Protein AF-A0A524HDF1-F1 (afdb_monomer_lite)

Structure (mmCIF, N/CA/C/O backbone):
data_AF-A0A524HDF1-F1
#
_entry.id   AF-A0A524HDF1-F1
#
loop_
_atom_site.group_PDB
_atom_site.id
_atom_site.type_symbol
_atom_site.label_atom_id
_atom_site.label_alt_id
_atom_site.label_comp_id
_atom_site.label_asym_id
_atom_site.label_entity_id
_atom_site.label_seq_id
_atom_site.pdbx_PDB_ins_code
_atom_site.Cartn_x
_atom_site.Cartn_y
_atom_site.Cartn_z
_atom_site.occupancy
_atom_site.B_iso_or_equiv
_atom_site.auth_seq_id
_atom_site.auth_comp_id
_atom_site.auth_asym_id
_atom_site.auth_atom_id
_atom_site.pdbx_PDB_model_num
ATOM 1 N N . MET A 1 1 ? 12.203 -10.904 -26.574 1.00 53.56 1 MET A N 1
ATOM 2 C CA . MET A 1 1 ? 12.671 -10.097 -25.426 1.00 53.56 1 MET A CA 1
ATOM 3 C C . MET A 1 1 ? 13.999 -9.472 -25.820 1.00 53.56 1 MET A C 1
ATOM 5 O O . MET A 1 1 ? 14.957 -10.211 -26.022 1.00 53.56 1 MET A O 1
ATOM 9 N N . PHE A 1 2 ? 14.047 -8.160 -26.056 1.00 66.25 2 PHE A N 1
ATOM 10 C CA . PHE A 1 2 ? 15.257 -7.508 -26.560 1.00 66.25 2 PHE A CA 1
ATOM 11 C C . PHE A 1 2 ? 16.239 -7.259 -25.410 1.00 66.25 2 PHE A C 1
ATOM 13 O O . PHE A 1 2 ? 15.866 -6.785 -24.340 1.00 66.25 2 PHE A O 1
ATOM 20 N N . LYS A 1 3 ? 17.519 -7.581 -25.623 1.00 69.31 3 LYS A N 1
ATOM 21 C CA . LYS A 1 3 ? 18.602 -7.415 -24.634 1.00 69.31 3 LYS A CA 1
ATOM 22 C C . LYS A 1 3 ? 18.716 -5.968 -24.111 1.00 69.31 3 LYS A C 1
ATOM 24 O O . LYS A 1 3 ? 19.177 -5.771 -22.991 1.00 69.31 3 LYS A O 1
ATOM 29 N N . GLY A 1 4 ? 18.271 -4.983 -24.899 1.00 74.88 4 GLY A N 1
ATOM 30 C CA . GLY A 1 4 ? 18.248 -3.562 -24.539 1.00 74.88 4 GLY A CA 1
ATOM 31 C C . GLY A 1 4 ? 17.267 -3.216 -23.414 1.00 74.88 4 GLY A C 1
ATOM 32 O O . GLY A 1 4 ? 17.659 -2.528 -22.473 1.00 74.88 4 GLY A O 1
ATOM 33 N N . ASP A 1 5 ? 16.045 -3.757 -23.447 1.00 80.38 5 ASP A N 1
ATOM 34 C CA . ASP A 1 5 ? 15.006 -3.468 -22.441 1.00 80.38 5 ASP A CA 1
ATOM 35 C C . ASP A 1 5 ? 15.429 -3.956 -21.050 1.00 80.38 5 ASP A C 1
ATOM 37 O O . ASP A 1 5 ? 15.199 -3.298 -20.037 1.00 80.38 5 ASP A O 1
ATOM 41 N N . TYR A 1 6 ? 16.132 -5.091 -21.004 1.00 82.62 6 TYR A N 1
ATOM 42 C CA . TYR A 1 6 ? 16.659 -5.656 -19.765 1.00 82.62 6 TYR A CA 1
ATOM 43 C C . TYR A 1 6 ? 17.787 -4.810 -19.155 1.00 82.62 6 TYR A C 1
ATOM 45 O O . TYR A 1 6 ? 17.808 -4.602 -17.945 1.00 82.62 6 TYR A O 1
ATOM 53 N N . ILE A 1 7 ? 18.717 -4.297 -19.970 1.00 84.00 7 ILE A N 1
ATOM 54 C CA . ILE A 1 7 ? 19.804 -3.433 -19.477 1.00 84.00 7 ILE A CA 1
ATOM 55 C C . ILE A 1 7 ? 19.231 -2.123 -18.927 1.00 84.00 7 ILE A C 1
ATOM 57 O O . ILE A 1 7 ? 19.599 -1.708 -17.830 1.00 84.00 7 ILE A O 1
ATOM 61 N N . LYS A 1 8 ? 18.272 -1.519 -19.637 1.00 86.56 8 LYS A N 1
ATOM 62 C CA . LYS A 1 8 ? 17.566 -0.325 -19.162 1.00 86.56 8 LYS A CA 1
ATOM 63 C C . LYS A 1 8 ? 16.843 -0.586 -17.836 1.00 86.56 8 LYS A C 1
ATOM 65 O O . LYS A 1 8 ? 16.954 0.212 -16.911 1.00 86.56 8 LYS A O 1
ATOM 70 N N . ALA A 1 9 ? 16.171 -1.731 -17.715 1.00 85.06 9 ALA A N 1
ATOM 71 C CA . ALA A 1 9 ? 15.498 -2.128 -16.484 1.00 85.06 9 ALA A CA 1
ATOM 72 C C . ALA A 1 9 ? 16.459 -2.290 -15.287 1.00 85.06 9 ALA A C 1
ATOM 74 O O . ALA A 1 9 ? 16.081 -1.970 -14.162 1.00 85.06 9 ALA A O 1
ATOM 75 N N . LEU A 1 10 ? 17.706 -2.728 -15.499 1.00 87.94 10 LEU A N 1
ATOM 76 C CA . LEU A 1 10 ? 18.721 -2.754 -14.432 1.00 87.94 10 LEU A CA 1
ATOM 77 C C . LEU A 1 10 ? 19.113 -1.339 -13.979 1.00 87.94 10 LEU A C 1
ATOM 79 O O . LEU A 1 10 ? 19.242 -1.076 -12.784 1.00 87.94 10 LEU A O 1
ATOM 83 N N . ASP A 1 11 ? 19.263 -0.398 -14.909 1.00 87.12 11 ASP A N 1
ATOM 84 C CA . ASP A 1 11 ? 19.569 0.989 -14.549 1.00 87.12 11 ASP A CA 1
ATOM 85 C C . ASP A 1 11 ? 18.401 1.677 -13.831 1.00 87.12 11 ASP A C 1
ATOM 87 O O . ASP A 1 11 ? 18.619 2.444 -12.886 1.00 87.12 11 ASP A O 1
ATOM 91 N N . ASP A 1 12 ? 17.163 1.370 -14.219 1.00 85.88 12 ASP A N 1
ATOM 92 C CA . ASP A 1 12 ? 15.967 1.865 -13.536 1.00 85.88 12 ASP A CA 1
ATOM 93 C C . ASP A 1 12 ? 15.833 1.276 -12.123 1.00 85.88 12 ASP A C 1
ATOM 95 O O . ASP A 1 12 ? 15.541 2.021 -11.184 1.00 85.88 12 ASP A O 1
ATOM 99 N N . TYR A 1 13 ? 16.185 -0.001 -11.923 1.00 85.19 13 TYR A N 1
ATOM 100 C CA . TYR A 1 13 ? 16.310 -0.588 -10.584 1.00 85.19 13 TYR A CA 1
ATOM 101 C C . TYR A 1 13 ? 17.318 0.180 -9.717 1.00 85.19 13 TYR A C 1
ATOM 103 O O . TYR A 1 13 ? 17.016 0.573 -8.589 1.00 85.19 13 TYR A O 1
ATOM 111 N N . ARG A 1 14 ? 18.518 0.455 -10.246 1.00 87.31 14 ARG A N 1
ATOM 112 C CA . ARG A 1 14 ? 19.569 1.190 -9.518 1.00 87.31 14 ARG A CA 1
ATOM 113 C C . ARG A 1 14 ? 19.150 2.615 -9.170 1.00 87.31 14 ARG A C 1
ATOM 115 O O . ARG A 1 14 ? 19.554 3.137 -8.130 1.00 87.31 14 ARG A O 1
ATOM 122 N N . LYS A 1 15 ? 18.365 3.280 -10.023 1.00 87.12 15 LYS A N 1
ATOM 123 C CA . LYS A 1 15 ? 17.760 4.586 -9.702 1.00 87.12 15 LYS A CA 1
ATOM 124 C C . LYS A 1 15 ? 16.752 4.449 -8.562 1.00 87.12 15 LYS A C 1
ATOM 126 O O . LYS A 1 15 ? 16.906 5.145 -7.563 1.00 87.12 15 LYS A O 1
ATOM 131 N N . ALA A 1 16 ? 15.805 3.516 -8.667 1.00 83.94 16 ALA A N 1
ATOM 132 C CA . ALA A 1 16 ? 14.793 3.280 -7.639 1.00 83.94 16 ALA A CA 1
ATOM 133 C C . ALA A 1 16 ? 15.423 2.942 -6.274 1.00 83.94 16 ALA A C 1
ATOM 135 O O . ALA A 1 16 ? 15.016 3.487 -5.247 1.00 83.94 16 ALA A O 1
ATOM 136 N N . ARG A 1 17 ? 16.484 2.122 -6.256 1.00 84.38 17 ARG A N 1
ATOM 137 C CA . ARG A 1 17 ? 17.215 1.779 -5.027 1.00 84.38 17 ARG A CA 1
ATOM 138 C C . ARG A 1 17 ? 17.949 2.973 -4.420 1.00 84.38 17 ARG A C 1
ATOM 140 O O . ARG A 1 17 ? 17.930 3.133 -3.202 1.00 84.38 17 ARG A O 1
ATOM 147 N N . ARG A 1 18 ? 18.573 3.827 -5.241 1.00 85.31 18 ARG A N 1
ATOM 148 C CA . ARG A 1 18 ? 19.190 5.075 -4.756 1.00 85.31 18 ARG A CA 1
ATOM 149 C C . ARG A 1 18 ? 18.147 5.995 -4.127 1.00 85.31 18 ARG A C 1
ATOM 151 O O . ARG A 1 18 ? 18.387 6.519 -3.045 1.00 85.31 18 ARG A O 1
ATOM 158 N N . SER A 1 19 ? 16.977 6.132 -4.749 1.00 84.25 19 SER A N 1
ATOM 159 C CA . SER A 1 19 ? 15.861 6.893 -4.178 1.00 84.25 19 SER A CA 1
ATOM 160 C C . SER A 1 19 ? 15.368 6.301 -2.853 1.00 84.25 19 SER A C 1
ATOM 162 O O . SER A 1 19 ? 15.101 7.062 -1.926 1.00 84.25 19 SER A O 1
ATOM 164 N N . ALA A 1 20 ? 15.302 4.969 -2.731 1.00 82.12 20 ALA A N 1
ATOM 165 C CA . ALA A 1 20 ? 14.970 4.302 -1.471 1.00 82.12 20 ALA A CA 1
ATOM 166 C C . ALA A 1 20 ? 15.990 4.632 -0.372 1.00 82.12 20 ALA A C 1
ATOM 168 O O . ALA A 1 20 ? 15.599 5.027 0.719 1.00 82.12 20 ALA 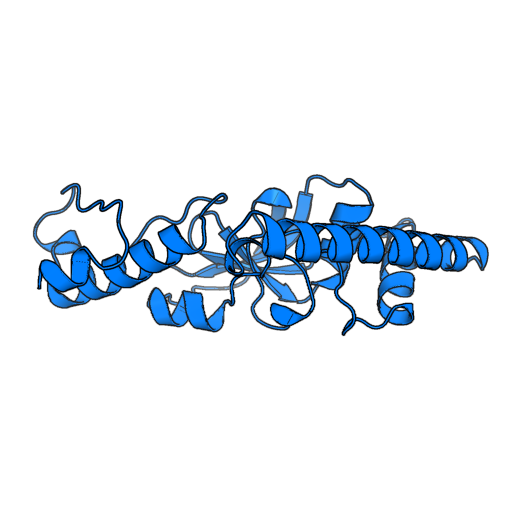A O 1
ATOM 169 N N . ALA A 1 21 ? 17.289 4.550 -0.678 1.00 82.69 21 ALA A N 1
ATOM 170 C CA . ALA A 1 21 ? 18.350 4.847 0.284 1.00 82.69 21 ALA A CA 1
ATOM 171 C C . ALA A 1 21 ? 18.327 6.313 0.754 1.00 82.69 21 ALA A C 1
ATOM 173 O O . ALA A 1 21 ? 18.548 6.589 1.930 1.00 82.69 21 ALA A O 1
ATOM 174 N N . VAL A 1 22 ? 18.017 7.255 -0.146 1.00 81.94 22 VAL A N 1
ATOM 175 C CA . VAL A 1 22 ? 17.826 8.669 0.215 1.00 81.94 22 VAL A CA 1
ATOM 176 C C . VAL A 1 22 ? 16.616 8.841 1.135 1.00 81.94 22 VAL A C 1
ATOM 178 O O . VAL A 1 22 ? 16.718 9.566 2.117 1.00 81.94 22 VAL A O 1
ATOM 181 N N . GLN A 1 23 ? 15.494 8.164 0.865 1.00 77.06 23 GLN A N 1
ATOM 182 C CA . GLN A 1 23 ? 14.320 8.213 1.749 1.00 77.06 23 GLN A CA 1
ATOM 183 C C . GLN A 1 23 ? 14.620 7.639 3.135 1.00 77.06 23 GLN A C 1
ATOM 185 O O . GLN A 1 23 ? 14.287 8.270 4.132 1.00 77.06 23 GLN A O 1
ATOM 190 N N . GLU A 1 24 ? 15.296 6.490 3.197 1.00 75.94 24 GLU A N 1
ATOM 191 C CA . GLU A 1 24 ? 15.726 5.868 4.454 1.00 75.94 24 GLU A CA 1
ATOM 192 C C . GLU A 1 24 ? 16.658 6.797 5.253 1.00 75.94 24 GLU A C 1
ATOM 194 O O . GLU A 1 24 ? 16.508 6.930 6.467 1.00 75.94 24 GLU A O 1
ATOM 199 N N . LEU A 1 25 ? 17.599 7.476 4.586 1.00 76.19 25 LEU A N 1
ATOM 200 C CA . LEU A 1 25 ? 18.513 8.427 5.224 1.00 76.19 25 LEU A CA 1
ATOM 201 C C . LEU A 1 25 ? 17.791 9.683 5.727 1.00 76.19 25 LEU A C 1
ATOM 203 O O . LEU A 1 25 ? 18.006 10.093 6.865 1.00 76.19 25 LEU A O 1
ATOM 207 N N . LEU A 1 26 ? 16.945 10.293 4.892 1.00 72.44 26 LEU A N 1
ATOM 208 C CA . LEU A 1 26 ? 16.203 11.502 5.253 1.00 72.44 26 LEU A CA 1
ATOM 209 C C . LEU A 1 26 ? 15.292 11.255 6.447 1.00 72.44 26 LEU A C 1
ATOM 211 O O . LEU A 1 26 ? 15.260 12.070 7.360 1.00 72.44 26 LEU A O 1
ATOM 215 N N . ALA A 1 27 ? 14.593 10.127 6.470 1.00 69.69 27 ALA A N 1
ATOM 216 C CA . ALA A 1 27 ? 13.715 9.815 7.579 1.00 69.69 27 ALA A CA 1
ATOM 217 C C . ALA A 1 27 ? 14.492 9.507 8.869 1.00 69.69 27 ALA A C 1
ATOM 219 O O . ALA A 1 27 ? 14.076 9.954 9.925 1.00 69.69 27 ALA A O 1
ATOM 220 N N . ARG A 1 28 ? 15.681 8.886 8.812 1.00 69.81 28 ARG A N 1
ATOM 221 C CA . ARG A 1 28 ? 16.558 8.766 10.000 1.00 69.81 28 ARG A CA 1
ATOM 222 C C . ARG A 1 28 ? 17.037 10.109 10.557 1.00 69.81 28 ARG A C 1
ATOM 224 O O . ARG A 1 28 ? 17.339 10.192 11.741 1.00 69.81 28 ARG A O 1
ATOM 231 N N . LEU A 1 29 ? 17.179 11.122 9.703 1.00 70.50 29 LEU A N 1
ATOM 232 C CA . LEU A 1 29 ? 17.666 12.448 10.090 1.00 70.50 29 LEU A CA 1
ATOM 233 C C . LEU A 1 29 ? 16.539 13.400 10.509 1.00 70.50 29 LEU A C 1
ATOM 235 O O . LEU A 1 29 ? 16.771 14.272 11.343 1.00 70.50 29 LEU A O 1
ATOM 239 N N . PHE A 1 30 ? 15.351 13.261 9.916 1.00 69.94 30 PHE A N 1
ATOM 240 C CA . PHE A 1 30 ? 14.298 14.277 9.970 1.00 69.94 30 PHE A CA 1
ATOM 241 C C . PHE A 1 30 ? 12.874 13.736 10.214 1.00 69.94 30 PHE A C 1
ATOM 243 O O . PHE A 1 30 ? 11.955 14.549 10.254 1.00 69.94 30 PHE A O 1
ATOM 250 N N . GLY A 1 31 ? 12.644 12.422 10.344 1.00 59.31 31 GLY A N 1
ATOM 251 C CA . GLY A 1 31 ? 11.290 11.843 10.425 1.00 59.31 31 GLY A CA 1
ATOM 252 C C . GLY A 1 31 ? 11.152 10.638 11.365 1.00 59.31 31 GLY A C 1
ATOM 253 O O . GLY A 1 31 ? 12.121 10.203 11.985 1.00 59.31 31 GLY A O 1
ATOM 254 N N . ASN A 1 32 ? 9.934 10.093 11.468 1.00 57.72 32 ASN A N 1
ATOM 255 C CA . ASN A 1 32 ? 9.666 8.880 12.240 1.00 57.72 32 ASN A CA 1
ATOM 256 C C . ASN A 1 32 ? 9.953 7.627 11.384 1.00 57.72 32 ASN A C 1
ATOM 258 O O . ASN A 1 32 ? 9.612 7.602 10.199 1.00 57.72 32 ASN A O 1
ATOM 262 N N . PRO A 1 33 ? 10.560 6.559 11.941 1.00 54.50 33 PRO A N 1
ATOM 263 C CA . PRO A 1 33 ? 10.856 5.326 11.199 1.00 54.50 33 PRO A CA 1
ATOM 264 C C . PRO A 1 33 ? 9.622 4.675 10.554 1.00 54.50 33 PRO A C 1
ATOM 266 O O . PRO A 1 33 ? 9.726 4.075 9.484 1.00 54.50 33 PRO A O 1
ATOM 269 N N . GLU A 1 34 ? 8.456 4.836 11.181 1.00 53.88 34 GLU A N 1
ATOM 270 C CA . GLU A 1 34 ? 7.181 4.260 10.745 1.00 53.88 34 GLU A CA 1
ATOM 271 C C . GLU A 1 34 ? 6.653 4.881 9.437 1.00 53.88 34 GLU A C 1
ATOM 273 O O . GLU A 1 34 ? 5.917 4.239 8.689 1.00 53.88 34 GLU A O 1
ATOM 278 N N . ASP A 1 35 ? 7.105 6.087 9.074 1.00 58.88 35 ASP A N 1
ATOM 279 C CA . ASP A 1 35 ? 6.739 6.750 7.813 1.00 58.88 35 ASP A CA 1
ATOM 280 C C . ASP A 1 35 ? 7.426 6.126 6.584 1.00 58.88 35 ASP A C 1
ATOM 282 O O . ASP A 1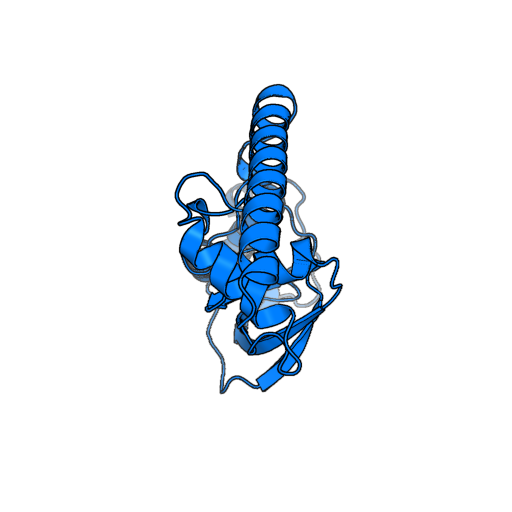 35 ? 7.108 6.444 5.432 1.00 58.88 35 ASP A O 1
ATOM 286 N N . ILE A 1 36 ? 8.398 5.238 6.811 1.00 58.25 36 ILE A N 1
ATOM 287 C CA . ILE A 1 36 ? 9.243 4.641 5.772 1.00 58.25 36 ILE A CA 1
ATOM 288 C C . ILE A 1 36 ? 8.785 3.228 5.423 1.00 58.25 36 ILE A C 1
ATOM 290 O O . ILE A 1 36 ? 9.116 2.735 4.342 1.00 58.25 36 ILE A O 1
ATOM 294 N N . GLU A 1 37 ? 8.054 2.559 6.307 1.00 65.44 37 GLU A N 1
ATOM 295 C CA . GLU A 1 37 ? 7.699 1.153 6.141 1.00 65.44 37 GLU A CA 1
ATOM 296 C C . GLU A 1 37 ? 6.281 0.990 5.598 1.00 65.44 37 GLU A C 1
ATOM 298 O O . GLU A 1 37 ? 5.402 1.831 5.788 1.00 65.44 37 GLU A O 1
ATOM 303 N N . LEU A 1 38 ? 6.082 -0.077 4.825 1.00 71.31 38 LEU A N 1
ATOM 304 C CA . LEU A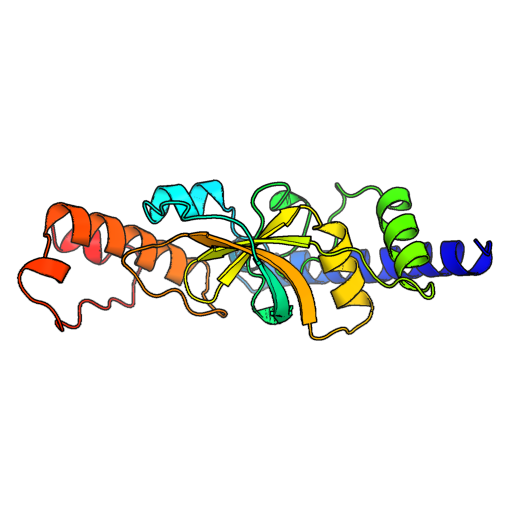 1 38 ? 4.743 -0.471 4.412 1.00 71.31 38 LEU A CA 1
ATOM 305 C C . LEU A 1 38 ? 3.983 -0.994 5.627 1.00 71.31 38 LEU A C 1
ATOM 307 O O . LEU A 1 38 ? 4.544 -1.713 6.450 1.00 71.31 38 LEU A O 1
ATOM 311 N N . LEU A 1 39 ? 2.689 -0.693 5.690 1.00 73.38 39 LEU A N 1
ATOM 312 C CA . LEU A 1 39 ? 1.821 -1.270 6.708 1.00 73.38 39 LEU A CA 1
ATOM 313 C C . LEU A 1 39 ? 1.680 -2.785 6.485 1.00 73.38 39 LEU A C 1
ATOM 315 O O . LEU A 1 39 ? 1.426 -3.222 5.358 1.00 73.38 39 LEU A O 1
ATOM 319 N N . SER A 1 40 ? 1.815 -3.579 7.547 1.00 74.38 40 SER A N 1
ATOM 320 C CA . SER A 1 40 ? 1.565 -5.024 7.519 1.00 74.38 40 SER A CA 1
ATOM 321 C C . SER A 1 40 ? 0.063 -5.309 7.548 1.00 74.38 40 SER A C 1
ATOM 323 O O . SER A 1 40 ? -0.635 -4.878 8.463 1.00 74.38 40 SER A O 1
ATOM 325 N N . TYR A 1 41 ? -0.456 -6.061 6.573 1.00 70.38 41 TYR A N 1
ATOM 326 C CA . TYR A 1 41 ? -1.877 -6.436 6.577 1.00 70.38 41 TYR A CA 1
ATOM 327 C C . TYR A 1 41 ? -2.266 -7.259 7.800 1.00 70.38 41 TYR A C 1
ATOM 329 O O . TYR A 1 41 ? -3.340 -7.026 8.334 1.00 70.38 41 TYR A O 1
ATOM 337 N N . ASP A 1 42 ? -1.450 -8.230 8.223 1.00 66.12 42 ASP A N 1
ATOM 338 C CA . ASP A 1 42 ? -1.833 -9.119 9.325 1.00 66.12 42 ASP A CA 1
ATOM 339 C C . ASP A 1 42 ? -1.936 -8.338 10.637 1.00 66.12 42 ASP A C 1
ATOM 341 O O . ASP A 1 42 ? -2.896 -8.517 11.386 1.00 66.12 42 ASP A O 1
ATOM 345 N N . GLU A 1 43 ? -1.014 -7.396 10.863 1.00 70.62 43 GLU A N 1
ATOM 346 C CA . GLU A 1 43 ? -1.067 -6.479 12.004 1.00 70.62 43 GLU A CA 1
ATOM 347 C C . GLU A 1 43 ? -2.309 -5.592 11.922 1.00 70.62 43 GLU A C 1
ATOM 349 O O . GLU A 1 43 ? -3.077 -5.536 12.877 1.00 70.62 43 GLU A O 1
ATOM 354 N N . VAL A 1 44 ? -2.565 -4.971 10.767 1.00 71.62 44 VAL A N 1
ATOM 355 C CA . VAL A 1 44 ? -3.727 -4.100 10.542 1.00 71.62 44 VAL A CA 1
ATOM 356 C C . VAL A 1 44 ? -5.041 -4.874 10.695 1.00 71.62 44 VAL A C 1
ATOM 358 O O . VAL A 1 44 ? -5.947 -4.433 11.391 1.00 71.62 44 VAL A O 1
ATOM 361 N N . ARG A 1 45 ? -5.162 -6.057 10.094 1.00 72.56 45 ARG A N 1
ATOM 362 C CA . ARG A 1 45 ? -6.343 -6.923 10.176 1.00 72.56 45 ARG A CA 1
ATOM 363 C C . ARG A 1 45 ? -6.593 -7.366 11.611 1.00 72.56 45 ARG A C 1
ATOM 365 O O . ARG A 1 45 ? -7.740 -7.323 12.051 1.00 72.56 45 ARG A O 1
ATOM 372 N N . GLN A 1 46 ? -5.555 -7.803 12.325 1.00 69.44 46 GLN A N 1
ATOM 373 C CA . GLN A 1 46 ? -5.669 -8.237 13.717 1.00 69.44 46 GLN A CA 1
ATOM 374 C C . GLN A 1 46 ? -6.049 -7.066 14.626 1.00 69.44 46 GLN A C 1
ATOM 376 O O . GLN A 1 46 ? -6.939 -7.201 15.464 1.00 69.44 46 GLN A O 1
ATOM 381 N N . GLN A 1 47 ? -5.412 -5.911 14.433 1.00 71.12 47 GLN A N 1
ATOM 382 C CA . GLN A 1 47 ? -5.704 -4.678 15.158 1.00 71.12 47 GLN A CA 1
ATOM 383 C C . GLN A 1 47 ? -7.132 -4.180 14.915 1.00 71.12 47 GLN A C 1
ATOM 385 O O . GLN A 1 47 ? -7.802 -3.757 15.853 1.00 71.12 47 GLN A O 1
ATOM 390 N N . LEU A 1 48 ? -7.613 -4.278 13.676 1.00 71.12 48 LEU A N 1
ATOM 391 C CA . LEU A 1 48 ? -8.935 -3.806 13.271 1.00 71.12 48 LEU A CA 1
ATOM 392 C C . LEU A 1 48 ? -10.037 -4.871 13.350 1.00 71.12 48 LEU A C 1
ATOM 394 O O . LEU A 1 48 ? -11.170 -4.594 12.960 1.00 71.12 48 LEU A O 1
ATOM 398 N N . GLN A 1 49 ? -9.714 -6.086 13.804 1.00 65.56 49 GLN A N 1
ATOM 399 C CA . GLN A 1 49 ? -10.615 -7.248 13.810 1.00 65.56 49 GLN A CA 1
ATOM 400 C C . GLN A 1 49 ? -11.362 -7.449 12.483 1.00 65.56 49 GLN A C 1
ATOM 402 O O . GLN A 1 49 ? -12.550 -7.779 12.435 1.00 65.56 49 GLN A O 1
ATOM 407 N N . ALA A 1 50 ? -10.658 -7.205 11.382 1.00 63.97 50 ALA A N 1
ATOM 408 C CA . ALA A 1 50 ? -11.276 -7.105 10.078 1.00 63.97 50 ALA A CA 1
ATOM 409 C C . ALA A 1 50 ? -11.612 -8.508 9.529 1.00 63.97 50 ALA A C 1
ATOM 411 O O . ALA A 1 50 ? -10.798 -9.438 9.596 1.00 63.97 50 ALA A O 1
ATOM 412 N N . VAL A 1 51 ? -12.825 -8.669 8.987 1.00 67.50 51 VAL A N 1
ATOM 413 C CA . VAL A 1 51 ? -13.311 -9.943 8.427 1.00 67.50 51 VAL A CA 1
ATOM 414 C C . VAL A 1 51 ? -13.286 -9.871 6.902 1.00 67.50 51 VAL A C 1
ATOM 416 O O . VAL A 1 51 ? -13.881 -8.972 6.302 1.00 67.50 51 VAL A O 1
ATOM 419 N N . GLU A 1 52 ? -12.607 -10.830 6.272 1.00 67.12 52 GLU A N 1
ATOM 420 C CA . GLU A 1 52 ? -12.586 -10.993 4.814 1.00 67.12 52 GLU A CA 1
ATOM 421 C C . GLU A 1 52 ? -14.000 -11.364 4.324 1.00 67.12 52 GLU A C 1
ATOM 423 O O . GLU A 1 52 ? -14.554 -12.386 4.735 1.00 67.12 52 GLU A O 1
ATOM 428 N N . LYS A 1 53 ? -14.611 -10.542 3.459 1.00 52.91 53 LYS A N 1
ATOM 429 C CA . LYS A 1 53 ? -15.886 -10.870 2.800 1.00 52.91 53 LYS A CA 1
ATOM 430 C C . LYS A 1 53 ? -15.663 -11.152 1.311 1.00 52.91 53 LYS A C 1
ATOM 432 O O . LYS A 1 53 ? -15.203 -10.277 0.593 1.00 52.91 53 LYS A O 1
ATOM 437 N N . SER A 1 54 ? -16.199 -12.290 0.857 1.00 59.78 54 SER A N 1
ATOM 438 C CA . SER A 1 54 ? -16.577 -12.607 -0.539 1.00 59.78 54 SER A CA 1
ATOM 439 C C . SER A 1 54 ? -15.472 -12.582 -1.614 1.00 59.78 54 SER A C 1
ATOM 441 O O . SER A 1 54 ? -14.322 -12.246 -1.360 1.00 59.78 54 SER A O 1
ATOM 443 N N . ALA A 1 55 ? -15.846 -13.043 -2.816 1.00 64.50 55 ALA A N 1
ATOM 444 C CA . ALA A 1 55 ? -14.986 -13.228 -3.982 1.00 64.50 55 ALA A CA 1
ATOM 445 C C . ALA A 1 55 ? -14.357 -11.916 -4.474 1.00 64.50 55 ALA A C 1
ATOM 447 O O . ALA A 1 55 ? -15.011 -10.874 -4.477 1.00 64.50 55 ALA A O 1
ATOM 448 N N . ALA A 1 56 ? -13.103 -11.996 -4.918 1.00 81.50 56 ALA A N 1
ATOM 449 C CA . ALA A 1 56 ? -12.385 -10.852 -5.455 1.00 81.50 56 ALA A CA 1
ATOM 450 C C . ALA A 1 56 ? -13.019 -10.351 -6.763 1.00 81.50 56 ALA A C 1
ATOM 452 O O . ALA A 1 56 ? -13.434 -11.154 -7.603 1.00 81.50 56 ALA A O 1
ATOM 453 N N . HIS A 1 57 ? -13.051 -9.033 -6.959 1.00 90.19 57 HIS A N 1
ATOM 454 C CA . HIS A 1 57 ? -13.458 -8.410 -8.223 1.00 90.19 57 HIS A CA 1
ATOM 455 C C . HIS A 1 57 ? -12.281 -7.675 -8.866 1.00 90.19 57 HIS A C 1
ATOM 457 O O . HIS A 1 57 ? -11.379 -7.225 -8.167 1.00 90.19 57 HIS A O 1
ATOM 463 N N . LEU A 1 58 ? -12.267 -7.575 -10.196 1.00 93.56 58 LEU A N 1
ATOM 464 C CA . LEU A 1 58 ? -11.217 -6.863 -10.928 1.00 93.56 58 LEU A CA 1
ATOM 465 C C . LEU A 1 58 ? -11.543 -5.365 -10.999 1.00 93.56 58 LEU A C 1
ATOM 467 O O . LEU A 1 58 ? -12.644 -4.999 -11.410 1.00 93.56 58 LEU A O 1
ATOM 471 N N . GLU A 1 59 ? -10.588 -4.517 -10.633 1.00 94.50 59 GLU A N 1
ATOM 472 C CA . GLU A 1 59 ? -10.728 -3.058 -10.616 1.00 94.50 59 GLU A CA 1
ATOM 473 C C . GLU A 1 59 ? -9.384 -2.371 -10.912 1.00 94.50 59 GLU A C 1
ATOM 475 O O . GLU A 1 59 ? -8.328 -2.886 -10.546 1.00 94.50 59 GLU A O 1
ATOM 480 N N . ASP A 1 60 ? -9.409 -1.205 -11.564 1.00 95.06 60 ASP A N 1
ATOM 481 C CA . ASP A 1 60 ? -8.247 -0.314 -11.654 1.00 95.06 60 ASP A CA 1
ATOM 482 C C . ASP A 1 60 ? -8.169 0.549 -10.392 1.00 95.06 60 ASP A C 1
ATOM 484 O O . ASP A 1 60 ? -8.964 1.470 -10.206 1.00 95.06 60 ASP A O 1
ATOM 488 N N . ILE A 1 61 ? -7.200 0.257 -9.522 1.00 94.88 61 ILE A N 1
ATOM 489 C CA . ILE A 1 61 ? -7.048 0.952 -8.241 1.00 94.88 61 ILE A CA 1
ATOM 490 C C . ILE A 1 61 ? -5.972 2.039 -8.320 1.00 94.88 61 ILE A C 1
ATOM 492 O O . ILE A 1 61 ? -4.955 1.866 -9.006 1.00 94.88 61 ILE A O 1
ATOM 496 N N . PRO A 1 62 ? -6.138 3.159 -7.600 1.00 94.94 62 PRO A N 1
ATOM 497 C CA . PRO A 1 62 ? -5.162 4.233 -7.623 1.00 94.94 62 PRO A CA 1
ATOM 498 C C . PRO A 1 62 ? -3.908 3.840 -6.826 1.00 94.94 62 PRO A C 1
ATOM 500 O O . PRO A 1 62 ? -3.974 3.373 -5.688 1.00 94.94 62 PRO A O 1
ATOM 503 N N . LEU A 1 63 ? -2.728 4.035 -7.425 1.00 92.19 63 LEU A N 1
ATOM 504 C CA . LEU A 1 63 ? -1.454 3.600 -6.842 1.00 92.19 63 LEU A CA 1
ATOM 505 C C . LEU A 1 63 ? -1.142 4.302 -5.518 1.00 92.19 63 LEU A C 1
ATOM 507 O O . LEU A 1 63 ? -0.456 3.712 -4.686 1.00 92.19 63 LEU A O 1
ATOM 511 N N . ASN A 1 64 ? -1.607 5.538 -5.320 1.00 89.38 64 ASN A N 1
ATOM 512 C CA . ASN A 1 64 ? -1.414 6.303 -4.084 1.00 89.38 64 ASN A CA 1
ATOM 513 C C . ASN A 1 64 ? -2.248 5.774 -2.905 1.00 89.38 64 ASN A C 1
ATOM 515 O O . ASN A 1 64 ? -1.827 5.979 -1.775 1.00 89.38 64 ASN A O 1
ATOM 519 N N . ALA A 1 65 ? -3.347 5.055 -3.157 1.00 90.00 65 ALA A N 1
ATOM 520 C CA . ALA A 1 65 ? -4.151 4.416 -2.114 1.00 90.00 65 ALA A CA 1
ATOM 521 C C . ALA A 1 65 ? -3.586 3.056 -1.663 1.00 90.00 65 ALA A C 1
ATOM 523 O O . ALA A 1 65 ? -4.102 2.435 -0.734 1.00 90.00 65 ALA A O 1
ATOM 524 N N . ILE A 1 66 ? -2.518 2.567 -2.308 1.00 90.12 66 ILE A N 1
ATOM 525 C CA . ILE A 1 66 ? -1.793 1.380 -1.849 1.00 90.12 66 ILE A CA 1
ATOM 526 C C . ILE A 1 66 ? -0.852 1.792 -0.714 1.00 90.12 66 ILE A C 1
ATOM 528 O O . ILE A 1 66 ? 0.215 2.367 -0.959 1.00 90.12 66 ILE A O 1
ATOM 532 N N . GLY A 1 67 ? -1.267 1.493 0.518 1.00 82.81 67 GLY A N 1
ATOM 533 C CA . GLY A 1 67 ? -0.583 1.898 1.751 1.00 82.81 67 GLY A CA 1
ATOM 534 C C . GLY A 1 67 ? 0.245 0.796 2.418 1.00 82.81 67 GLY A C 1
ATOM 535 O O . GLY A 1 67 ? 1.082 1.090 3.272 1.00 82.81 67 GLY A O 1
ATOM 536 N N . GLY A 1 68 ? 0.053 -0.471 2.037 1.00 83.62 68 GLY A N 1
ATOM 537 C CA . GLY A 1 68 ? 0.693 -1.588 2.732 1.00 83.62 68 GLY A CA 1
ATOM 538 C C . GLY A 1 68 ? 0.791 -2.882 1.937 1.00 83.62 68 GLY A C 1
ATOM 539 O O . GLY A 1 68 ? 0.414 -2.962 0.767 1.00 83.62 68 GLY A O 1
ATOM 540 N N . SER A 1 69 ? 1.306 -3.919 2.590 1.00 82.25 69 SER A N 1
ATOM 541 C CA . SER A 1 69 ? 1.451 -5.259 2.027 1.00 82.25 69 SER A CA 1
ATOM 542 C C . SER A 1 69 ? 1.162 -6.334 3.071 1.00 82.25 69 SER A C 1
ATOM 544 O O . SER A 1 69 ? 1.473 -6.177 4.248 1.00 82.25 69 SER A O 1
ATOM 546 N N . VAL A 1 70 ? 0.599 -7.458 2.631 1.00 74.88 70 VAL A N 1
ATOM 547 C CA . VAL A 1 70 ? 0.341 -8.636 3.471 1.00 74.88 70 VAL A CA 1
ATOM 548 C C . VAL A 1 70 ? 1.619 -9.359 3.854 1.00 74.88 70 VAL A C 1
ATOM 550 O O . VAL A 1 70 ? 1.742 -9.889 4.948 1.00 74.88 70 VAL A O 1
ATOM 553 N N . GLY A 1 71 ? 2.609 -9.327 2.972 1.00 61.72 71 GLY A N 1
ATOM 554 C CA . GLY A 1 71 ? 3.940 -9.848 3.244 1.00 61.72 71 GLY A CA 1
ATOM 555 C C . GLY A 1 71 ? 4.990 -9.005 2.545 1.00 61.72 71 GLY A C 1
ATOM 556 O O . GLY A 1 71 ? 4.689 -8.275 1.606 1.00 61.72 71 GLY A O 1
ATOM 557 N N . ARG A 1 72 ? 6.253 -9.110 2.962 1.00 71.38 72 ARG A N 1
ATOM 558 C CA . ARG A 1 72 ? 7.364 -8.346 2.355 1.00 71.38 72 ARG A CA 1
ATOM 559 C C . ARG A 1 72 ? 7.266 -6.824 2.553 1.00 71.38 72 ARG A C 1
ATOM 561 O O . ARG A 1 72 ? 7.851 -6.068 1.784 1.00 71.38 72 ARG A O 1
ATOM 568 N N . TYR A 1 73 ? 6.569 -6.368 3.592 1.00 65.19 73 TYR A N 1
ATOM 569 C CA . TYR A 1 73 ? 6.495 -4.950 3.963 1.00 65.19 73 TYR A CA 1
ATOM 570 C C . TYR A 1 73 ? 7.874 -4.364 4.337 1.00 65.19 73 TYR A C 1
ATOM 572 O O . TYR A 1 73 ? 8.162 -3.208 4.038 1.00 65.19 73 TYR A O 1
ATOM 580 N N . HIS A 1 74 ? 8.779 -5.207 4.848 1.00 71.50 74 HIS A N 1
ATOM 581 C CA . HIS A 1 74 ? 10.195 -4.890 5.084 1.00 71.50 74 HIS A CA 1
ATOM 582 C C . HIS A 1 74 ? 11.057 -4.786 3.824 1.00 71.50 74 HIS A C 1
ATOM 584 O O . HIS A 1 74 ? 12.160 -4.250 3.887 1.00 71.50 74 HIS A O 1
ATOM 590 N N . ASP A 1 75 ? 10.585 -5.290 2.682 1.00 78.44 75 ASP A N 1
ATOM 591 C CA . ASP A 1 75 ? 11.372 -5.337 1.445 1.00 78.44 75 ASP A CA 1
ATOM 592 C C . ASP A 1 75 ? 11.244 -4.064 0.597 1.00 78.44 75 ASP A C 1
ATOM 594 O O . ASP A 1 75 ? 12.009 -3.856 -0.351 1.00 78.44 75 ASP A O 1
ATOM 598 N N . PHE A 1 76 ? 10.284 -3.202 0.923 1.00 83.50 76 PHE A N 1
ATOM 599 C CA . PHE A 1 76 ? 10.019 -1.971 0.194 1.00 83.50 76 PHE A CA 1
ATOM 600 C C . PHE A 1 76 ? 9.849 -0.793 1.151 1.00 83.50 76 PHE A C 1
ATOM 602 O O . PHE A 1 76 ? 9.534 -0.960 2.327 1.00 83.50 76 PHE A O 1
ATOM 609 N N . THR A 1 77 ? 10.079 0.421 0.655 1.00 81.94 77 THR A N 1
ATOM 610 C CA . THR A 1 77 ? 9.648 1.625 1.376 1.00 81.94 77 THR A CA 1
ATOM 611 C C . THR A 1 77 ? 8.131 1.791 1.268 1.00 81.94 77 THR A C 1
ATOM 613 O O . THR A 1 77 ? 7.504 1.200 0.388 1.00 81.94 77 THR A O 1
ATOM 616 N N . ARG A 1 78 ? 7.541 2.682 2.069 1.00 79.00 78 ARG A N 1
ATOM 617 C CA . ARG A 1 78 ? 6.133 3.105 1.976 1.00 79.00 78 ARG A CA 1
ATOM 618 C C . ARG A 1 78 ? 5.735 3.563 0.569 1.00 79.00 78 ARG A C 1
ATOM 620 O O . ARG A 1 78 ? 4.580 3.471 0.162 1.00 79.00 78 ARG A O 1
ATOM 627 N N . LYS A 1 79 ? 6.708 4.024 -0.228 1.00 81.44 79 LYS A N 1
ATOM 628 C CA . LYS A 1 79 ? 6.501 4.388 -1.635 1.00 81.44 79 LYS A CA 1
ATOM 629 C C . LYS A 1 79 ? 6.666 3.224 -2.624 1.00 81.44 79 LYS A C 1
ATOM 631 O O . LYS A 1 79 ? 6.687 3.475 -3.827 1.00 81.44 79 LYS A O 1
ATOM 636 N N . PHE A 1 80 ? 6.755 1.986 -2.139 1.00 86.62 80 PHE A N 1
ATOM 637 C CA . PHE A 1 80 ? 7.062 0.767 -2.894 1.00 86.62 80 PHE A CA 1
ATOM 638 C C . PHE A 1 80 ? 8.413 0.814 -3.631 1.00 86.62 80 PHE A C 1
ATOM 640 O O . PHE A 1 80 ? 8.595 0.167 -4.666 1.00 86.62 80 PHE A O 1
ATOM 647 N N . LEU A 1 81 ? 9.396 1.563 -3.114 1.00 84.62 81 LEU A N 1
ATOM 648 C CA . LEU A 1 81 ? 10.756 1.518 -3.658 1.00 84.62 81 LEU A CA 1
ATOM 649 C C . LEU A 1 81 ? 11.492 0.288 -3.109 1.00 84.62 81 LEU A C 1
ATOM 651 O O . LEU A 1 81 ? 11.403 0.037 -1.908 1.00 84.62 81 LEU A O 1
ATOM 655 N N . PRO A 1 82 ? 12.210 -0.483 -3.945 1.00 85.62 82 PRO A N 1
ATOM 656 C CA . PRO A 1 82 ? 12.860 -1.711 -3.501 1.00 85.62 82 PRO A CA 1
ATOM 657 C C . PRO A 1 82 ? 14.018 -1.406 -2.540 1.00 85.62 82 PRO A C 1
ATOM 659 O O . PRO A 1 82 ? 14.889 -0.582 -2.842 1.00 85.62 82 PRO A O 1
ATOM 662 N N . LYS A 1 83 ? 14.043 -2.090 -1.390 1.00 84.88 83 LYS A N 1
ATOM 663 C CA . LYS A 1 83 ? 15.168 -2.089 -0.441 1.00 84.88 83 LYS A CA 1
ATOM 664 C C . LYS A 1 83 ? 16.211 -3.146 -0.841 1.00 84.88 83 LYS A C 1
ATOM 666 O O . LYS A 1 83 ? 16.052 -3.859 -1.828 1.00 84.88 83 LYS A O 1
ATOM 671 N N . SER A 1 84 ? 17.323 -3.243 -0.106 1.00 71.31 84 SER A N 1
ATOM 672 C CA . SER A 1 84 ? 18.459 -4.123 -0.459 1.00 71.31 84 SER A CA 1
ATOM 673 C C . SER A 1 84 ? 18.154 -5.619 -0.422 1.00 71.31 84 SER A C 1
ATOM 675 O O . SER A 1 84 ? 18.913 -6.385 -1.005 1.00 71.31 84 SER A O 1
ATOM 677 N N . SER A 1 85 ? 17.076 -6.041 0.238 1.00 71.12 85 SER A N 1
ATOM 678 C CA . SER A 1 85 ? 16.635 -7.441 0.267 1.00 71.12 85 SER A CA 1
ATOM 679 C C . SER A 1 85 ? 16.019 -7.910 -1.058 1.00 71.12 85 SER A C 1
ATOM 681 O O . SER A 1 85 ? 15.798 -9.106 -1.250 1.00 71.12 85 SER A O 1
ATOM 683 N N . ILE A 1 86 ? 15.742 -6.993 -1.991 1.00 79.38 86 ILE A N 1
ATOM 684 C CA . ILE A 1 86 ? 15.132 -7.318 -3.276 1.00 79.38 86 ILE A CA 1
ATOM 685 C C . ILE A 1 86 ? 16.160 -7.791 -4.309 1.00 79.38 86 ILE A C 1
ATOM 687 O O . ILE A 1 86 ? 17.165 -7.139 -4.577 1.00 79.38 86 ILE A O 1
ATOM 691 N N . ASP A 1 87 ? 15.840 -8.908 -4.967 1.00 82.88 87 ASP A N 1
ATOM 692 C CA . ASP A 1 87 ? 16.562 -9.407 -6.138 1.00 82.88 87 ASP A CA 1
ATOM 693 C C . ASP A 1 87 ? 16.390 -8.462 -7.349 1.00 82.88 87 ASP A C 1
ATOM 695 O O . ASP A 1 87 ? 15.309 -8.359 -7.944 1.00 82.88 87 ASP A O 1
ATOM 699 N N . GLU A 1 88 ? 17.490 -7.805 -7.733 1.00 86.44 88 GLU A N 1
ATOM 700 C CA . GLU A 1 88 ? 17.616 -6.914 -8.895 1.00 86.44 88 GLU A CA 1
ATOM 701 C C . GLU A 1 88 ? 17.176 -7.580 -10.207 1.00 86.44 88 GLU A C 1
ATOM 703 O O . GLU A 1 88 ? 16.462 -6.974 -11.008 1.00 86.44 88 GLU A O 1
ATOM 708 N N . ARG A 1 89 ? 17.555 -8.843 -10.438 1.00 86.31 89 ARG A N 1
ATOM 709 C CA . ARG A 1 89 ? 17.242 -9.553 -11.689 1.00 86.31 89 ARG A CA 1
ATOM 710 C C . ARG A 1 89 ? 15.755 -9.848 -11.783 1.00 86.31 89 ARG A C 1
ATOM 712 O O . ARG A 1 89 ? 15.176 -9.755 -12.869 1.00 86.31 89 ARG A O 1
ATOM 719 N N . ARG A 1 90 ? 15.127 -10.200 -10.656 1.00 84.94 90 ARG A N 1
ATOM 720 C CA . ARG A 1 90 ? 13.675 -10.409 -10.592 1.00 84.94 90 ARG A CA 1
ATOM 721 C C . ARG A 1 90 ? 12.930 -9.105 -10.865 1.00 84.94 90 ARG A C 1
ATOM 723 O O . ARG A 1 90 ? 12.006 -9.118 -11.675 1.00 84.94 90 ARG A O 1
ATOM 730 N N . TRP A 1 91 ? 13.350 -7.995 -10.255 1.00 89.00 91 TRP A N 1
ATOM 731 C CA . TRP A 1 91 ? 12.748 -6.679 -10.498 1.00 89.00 91 TRP A CA 1
ATOM 732 C C . TRP A 1 91 ? 12.900 -6.257 -11.967 1.00 89.00 91 TRP A C 1
ATOM 734 O O . TRP A 1 91 ? 11.910 -5.927 -12.623 1.00 89.00 91 TRP A O 1
ATOM 744 N N . ALA A 1 92 ? 14.109 -6.375 -12.526 1.00 86.69 92 ALA A N 1
ATOM 745 C CA . ALA A 1 92 ? 14.389 -6.004 -13.912 1.00 86.69 92 ALA A CA 1
ATOM 746 C C . ALA A 1 92 ? 13.595 -6.845 -14.921 1.00 86.69 92 ALA A C 1
ATOM 748 O O . ALA A 1 92 ? 13.166 -6.337 -15.954 1.00 86.69 92 ALA A O 1
ATOM 749 N N . ARG A 1 93 ? 13.330 -8.122 -14.615 1.00 86.06 93 ARG A N 1
ATOM 750 C CA . ARG A 1 93 ? 12.467 -8.970 -15.449 1.00 86.06 93 ARG A CA 1
ATOM 751 C C . ARG A 1 93 ? 11.019 -8.481 -15.464 1.00 86.06 93 ARG A C 1
ATOM 753 O O . ARG A 1 93 ? 10.403 -8.480 -16.527 1.00 86.06 93 ARG A O 1
ATOM 760 N N . VAL A 1 94 ? 10.481 -8.057 -14.318 1.00 84.94 94 VAL A N 1
ATOM 761 C CA . VAL A 1 94 ? 9.116 -7.506 -14.233 1.00 84.94 94 VAL A CA 1
ATOM 762 C C . VAL A 1 94 ? 9.016 -6.207 -15.038 1.00 84.94 94 VAL A C 1
ATOM 764 O O . VAL A 1 94 ? 8.121 -6.086 -15.869 1.00 84.94 94 VAL A O 1
ATOM 767 N N . MET A 1 95 ? 9.978 -5.296 -14.872 1.00 85.06 95 MET A N 1
ATOM 768 C CA . MET A 1 95 ? 10.077 -4.041 -15.631 1.00 85.06 95 MET A CA 1
ATOM 769 C C . MET A 1 95 ? 10.221 -4.278 -17.143 1.00 85.06 95 MET A C 1
ATOM 771 O O . MET A 1 95 ? 9.544 -3.648 -17.947 1.00 85.06 95 MET A O 1
ATOM 775 N N . ALA A 1 96 ? 11.062 -5.223 -17.563 1.00 84.56 96 ALA A N 1
ATOM 776 C CA . ALA A 1 96 ? 11.210 -5.543 -18.982 1.00 84.56 96 ALA A CA 1
ATOM 777 C C . ALA A 1 96 ? 9.930 -6.159 -19.579 1.00 84.56 96 ALA A C 1
ATOM 779 O O . ALA A 1 96 ? 9.637 -5.961 -20.754 1.00 84.56 96 ALA A O 1
ATOM 780 N N . THR A 1 97 ? 9.153 -6.893 -18.776 1.00 80.62 97 THR A N 1
ATOM 781 C CA . THR A 1 97 ? 7.881 -7.484 -19.222 1.00 80.62 97 THR A CA 1
ATOM 782 C C . THR A 1 97 ? 6.784 -6.424 -19.345 1.00 80.62 97 THR A C 1
ATOM 784 O O . THR A 1 97 ? 5.990 -6.482 -20.280 1.00 80.62 97 THR A O 1
ATOM 787 N N . SER A 1 98 ? 6.765 -5.423 -18.458 1.00 77.88 98 SER A N 1
ATOM 788 C CA . SER A 1 98 ? 5.752 -4.360 -18.467 1.00 77.88 98 SER A CA 1
ATOM 789 C C . SER A 1 98 ? 5.885 -3.371 -19.624 1.00 77.88 98 SER A C 1
ATOM 791 O O . SER A 1 98 ? 4.924 -2.677 -19.936 1.00 77.88 98 SER A O 1
ATOM 793 N N . GLN A 1 99 ? 7.055 -3.304 -20.263 1.00 71.94 99 GLN A N 1
ATOM 794 C CA . GLN A 1 99 ? 7.290 -2.493 -21.463 1.00 71.94 99 GLN A CA 1
ATOM 795 C C . GLN A 1 99 ? 6.784 -3.170 -22.753 1.00 71.94 99 GLN A C 1
ATOM 797 O O . GLN A 1 99 ? 6.829 -2.565 -23.822 1.00 71.94 99 GLN A O 1
ATOM 802 N N . GLY A 1 100 ? 6.304 -4.418 -22.675 1.00 67.81 100 GLY A N 1
ATOM 803 C CA . GLY A 1 100 ? 5.653 -5.108 -23.790 1.00 67.81 100 GLY A CA 1
ATOM 804 C C . GLY A 1 100 ? 4.174 -4.730 -23.963 1.00 67.81 100 GLY A C 1
ATOM 805 O O . GLY A 1 100 ? 3.565 -4.107 -23.101 1.00 67.81 100 GLY A O 1
ATOM 806 N N . LEU A 1 101 ? 3.565 -5.184 -25.065 1.00 58.53 101 LEU A N 1
ATOM 807 C CA . LEU A 1 101 ? 2.159 -4.911 -25.425 1.00 58.53 101 LEU A CA 1
ATOM 808 C C . LEU A 1 101 ? 1.113 -5.438 -24.421 1.00 58.53 101 LEU A C 1
ATOM 810 O O . LEU A 1 101 ? -0.035 -5.012 -24.464 1.00 58.53 101 LEU A O 1
ATOM 814 N N . SER A 1 102 ? 1.491 -6.365 -23.539 1.00 64.00 102 SER A N 1
ATOM 815 C CA . SER A 1 102 ? 0.558 -7.080 -22.653 1.00 64.00 102 SER A CA 1
ATOM 816 C C . SER A 1 102 ? 0.306 -6.375 -21.313 1.00 64.00 102 SER A C 1
ATOM 818 O O . SER A 1 102 ? -0.527 -6.838 -20.540 1.00 64.00 102 SER A O 1
ATOM 820 N N . GLY A 1 103 ? 1.028 -5.287 -21.014 1.00 73.38 103 GLY A N 1
ATOM 821 C CA . GLY A 1 103 ? 0.943 -4.600 -19.723 1.00 73.38 103 GLY A CA 1
ATOM 822 C C . GLY A 1 103 ? 1.405 -5.453 -18.532 1.00 73.38 103 GLY A C 1
ATOM 823 O O . GLY A 1 103 ? 2.033 -6.504 -18.682 1.00 73.38 103 GLY A O 1
ATOM 824 N N . LEU A 1 104 ? 1.127 -4.972 -17.317 1.00 81.19 104 LEU A N 1
ATOM 825 C CA . LEU A 1 104 ? 1.343 -5.734 -16.086 1.00 81.19 104 LEU A CA 1
ATOM 826 C C . LEU A 1 104 ? 0.107 -6.597 -15.796 1.00 81.19 104 LEU A C 1
ATOM 828 O O . LEU A 1 104 ? -0.997 -6.058 -15.813 1.00 81.19 104 LEU A O 1
AT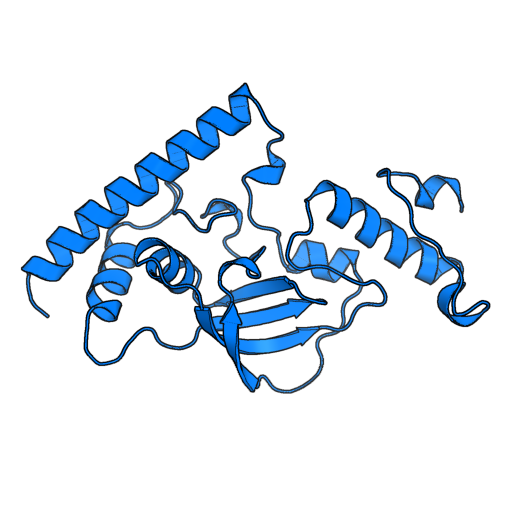OM 832 N N . PRO A 1 105 ? 0.266 -7.893 -15.463 1.00 88.06 105 PRO A N 1
ATOM 833 C CA . PRO A 1 105 ? -0.837 -8.682 -14.926 1.00 88.06 105 PRO A CA 1
ATOM 834 C C . PRO A 1 105 ? -1.431 -8.016 -13.676 1.00 88.06 105 PRO A C 1
ATOM 836 O O . PRO A 1 105 ? -0.657 -7.415 -12.912 1.00 88.06 105 PRO A O 1
ATOM 839 N N . PRO A 1 106 ? -2.744 -8.174 -13.422 1.00 92.75 106 PRO A N 1
ATOM 840 C CA . PRO A 1 106 ? -3.363 -7.660 -12.211 1.00 92.75 106 PRO A CA 1
ATOM 841 C C . PRO A 1 106 ? -2.639 -8.117 -10.936 1.00 92.75 106 PRO A C 1
ATOM 843 O O . PRO A 1 106 ? -2.036 -9.195 -10.874 1.00 92.75 106 PRO A O 1
ATOM 846 N N . ILE A 1 107 ? -2.649 -7.262 -9.919 1.00 94.62 107 ILE A N 1
ATOM 847 C CA . ILE A 1 107 ? -2.173 -7.594 -8.570 1.00 94.62 107 ILE A CA 1
ATOM 848 C C . ILE A 1 107 ? -3.313 -8.177 -7.727 1.00 94.62 107 ILE A C 1
ATOM 850 O O . ILE A 1 107 ? -4.473 -8.004 -8.075 1.00 94.62 107 ILE A O 1
ATOM 854 N N . ASP A 1 108 ? -3.000 -8.828 -6.611 1.00 91.94 108 ASP A N 1
ATOM 855 C CA . ASP A 1 108 ? -4.017 -9.239 -5.637 1.00 91.94 108 ASP A CA 1
ATOM 856 C C . ASP A 1 108 ? -3.930 -8.313 -4.430 1.00 91.94 108 ASP A C 1
ATOM 858 O O . ASP A 1 108 ? -2.840 -8.125 -3.877 1.00 91.94 108 ASP A O 1
ATOM 862 N N . VAL A 1 109 ? -5.055 -7.741 -4.001 1.00 92.31 109 VAL A N 1
ATOM 863 C CA . VAL A 1 109 ? -5.093 -6.821 -2.858 1.00 92.31 109 VAL A CA 1
ATOM 864 C C . VAL A 1 109 ? -6.248 -7.119 -1.915 1.00 92.31 109 VAL A C 1
ATOM 866 O O . VAL A 1 109 ? -7.324 -7.565 -2.317 1.00 92.31 109 VAL A O 1
ATOM 869 N N . TYR A 1 110 ? -6.031 -6.792 -0.648 1.00 88.69 110 TYR A N 1
ATOM 870 C CA . TYR A 1 110 ? -7.107 -6.567 0.302 1.00 88.69 110 TYR A CA 1
ATOM 871 C C . TYR A 1 110 ? -7.421 -5.076 0.386 1.00 88.69 110 TYR A C 1
ATOM 873 O O . TYR A 1 110 ? -6.508 -4.253 0.383 1.00 88.69 110 TYR A O 1
ATOM 881 N N . GLN A 1 111 ? -8.700 -4.733 0.492 1.00 88.50 111 GLN A N 1
ATOM 882 C CA . GLN A 1 111 ? -9.157 -3.366 0.734 1.00 88.50 111 GLN A CA 1
ATOM 883 C C . GLN A 1 111 ? -9.731 -3.258 2.144 1.00 88.50 111 GLN A C 1
ATOM 885 O O . GLN A 1 111 ? -10.643 -4.013 2.486 1.00 88.50 111 GLN A O 1
ATOM 890 N N . ILE A 1 112 ? -9.234 -2.303 2.930 1.00 83.31 112 ILE A N 1
ATOM 891 C CA . ILE A 1 112 ? -9.787 -1.939 4.238 1.00 83.31 112 ILE A CA 1
ATOM 892 C C . ILE A 1 112 ? -10.104 -0.441 4.203 1.00 83.31 112 ILE A C 1
ATOM 894 O O . ILE A 1 112 ? -9.194 0.377 4.087 1.00 83.31 112 ILE A O 1
ATOM 898 N N . GLY A 1 113 ? -11.388 -0.079 4.261 1.00 85.81 113 GLY A N 1
ATOM 899 C CA . GLY A 1 113 ? -11.817 1.298 3.987 1.00 85.81 113 GLY A CA 1
ATOM 900 C C . GLY A 1 113 ? -11.401 1.734 2.576 1.00 85.81 113 GLY A C 1
ATOM 901 O O . GLY A 1 113 ? -11.776 1.097 1.590 1.00 85.81 113 GLY A O 1
ATOM 902 N N . GLU A 1 114 ? -10.596 2.788 2.481 1.00 88.00 114 GLU A N 1
ATOM 903 C CA . GLU A 1 114 ? -10.045 3.321 1.228 1.00 88.00 114 GLU A CA 1
ATOM 904 C C . GLU A 1 114 ? -8.595 2.885 0.959 1.00 88.00 114 GLU A C 1
ATOM 906 O O . GLU A 1 114 ? -8.027 3.233 -0.075 1.00 88.00 114 GLU A O 1
ATOM 911 N N . VAL A 1 115 ? -7.983 2.127 1.874 1.00 87.75 115 VAL A N 1
ATOM 912 C CA . VAL A 1 115 ? -6.579 1.704 1.780 1.00 87.75 115 VAL A CA 1
ATOM 913 C C . VAL A 1 115 ? -6.481 0.301 1.189 1.00 87.75 115 VAL A C 1
ATOM 915 O O . VAL A 1 115 ? -7.205 -0.618 1.587 1.00 87.75 115 VAL A O 1
ATOM 918 N N . TYR A 1 116 ? -5.524 0.115 0.278 1.00 89.94 116 TYR A N 1
ATOM 919 C CA . TYR A 1 116 ? -5.205 -1.178 -0.321 1.00 89.94 116 TYR A CA 1
ATOM 920 C C . TYR A 1 116 ? -3.911 -1.774 0.241 1.00 89.94 116 TYR A C 1
ATOM 922 O O . TYR A 1 116 ? -2.890 -1.093 0.389 1.00 89.94 116 TYR A O 1
ATOM 930 N N . PHE A 1 117 ? -3.950 -3.082 0.487 1.00 87.44 117 PHE A N 1
ATOM 931 C CA . PHE A 1 117 ? -2.846 -3.887 0.998 1.00 87.44 117 PHE A CA 1
ATOM 932 C C . PHE A 1 117 ? -2.505 -4.983 -0.004 1.00 87.44 117 PHE A C 1
ATOM 934 O O . PHE A 1 117 ? -3.342 -5.825 -0.329 1.00 87.44 117 PHE A O 1
ATOM 941 N N . VAL A 1 118 ? -1.270 -4.989 -0.496 1.00 90.06 118 VAL A N 1
ATOM 942 C CA . VAL A 1 118 ? -0.830 -5.928 -1.533 1.00 90.06 118 VAL A CA 1
ATOM 943 C C . VAL A 1 118 ? -0.688 -7.338 -0.967 1.00 90.06 118 VAL A C 1
ATOM 945 O O . VAL A 1 118 ? 0.169 -7.591 -0.127 1.00 90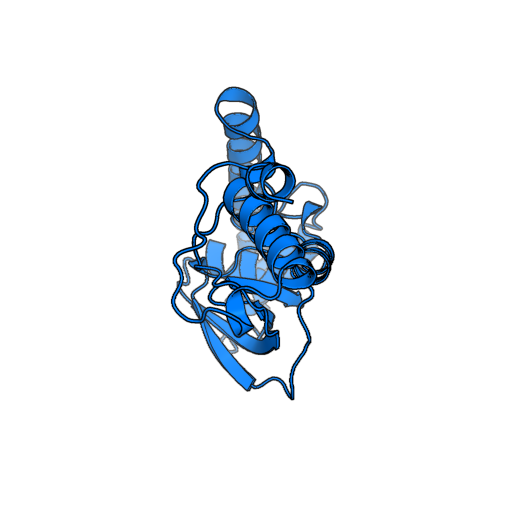.06 118 VAL A O 1
ATOM 948 N N . LYS A 1 119 ? -1.491 -8.280 -1.462 1.00 86.12 119 LYS A N 1
ATOM 949 C CA . LYS A 1 119 ? -1.362 -9.714 -1.176 1.00 86.12 119 LYS A CA 1
ATOM 950 C C . LYS A 1 119 ? -0.329 -10.368 -2.092 1.00 86.12 119 LYS A C 1
ATOM 952 O O . LYS A 1 119 ? 0.567 -11.058 -1.613 1.00 86.12 119 LYS A O 1
ATOM 957 N N . ASP A 1 120 ? -0.412 -10.092 -3.393 1.00 88.50 120 ASP A N 1
ATOM 958 C CA . ASP A 1 120 ? 0.588 -10.479 -4.393 1.00 88.50 120 ASP A CA 1
ATOM 959 C C . ASP A 1 120 ? 0.830 -9.344 -5.394 1.00 88.50 120 ASP A C 1
ATOM 961 O O . ASP A 1 120 ? -0.074 -8.585 -5.734 1.00 88.50 120 ASP A O 1
ATOM 965 N N . GLY A 1 121 ? 2.062 -9.244 -5.902 1.00 90.69 121 GLY A N 1
ATOM 966 C CA . GLY A 1 121 ? 2.411 -8.266 -6.936 1.00 90.69 121 GLY A CA 1
ATOM 967 C C . GLY A 1 121 ? 3.188 -7.036 -6.461 1.00 90.69 121 GLY A C 1
ATOM 968 O O . GLY A 1 121 ? 3.274 -6.061 -7.200 1.00 90.69 121 GLY A O 1
ATOM 969 N N . ASN A 1 122 ? 3.840 -7.086 -5.295 1.00 90.69 122 ASN A N 1
ATOM 970 C CA . ASN A 1 122 ? 4.676 -5.993 -4.761 1.00 90.69 122 ASN A CA 1
ATOM 971 C C . ASN A 1 122 ? 5.682 -5.412 -5.781 1.00 90.69 122 ASN A C 1
ATOM 973 O O . ASN A 1 122 ? 5.811 -4.199 -5.937 1.00 90.69 122 ASN A O 1
ATOM 977 N N . HIS A 1 123 ? 6.359 -6.274 -6.551 1.00 90.50 123 HIS A N 1
ATOM 978 C CA . HIS A 1 123 ? 7.254 -5.829 -7.626 1.00 90.50 123 HIS A CA 1
ATOM 979 C C . HIS A 1 123 ? 6.516 -5.107 -8.760 1.00 90.50 123 HIS A C 1
ATOM 981 O O . HIS A 1 123 ? 7.063 -4.164 -9.319 1.00 90.50 123 HIS A O 1
ATOM 987 N N . ARG A 1 124 ? 5.291 -5.532 -9.098 1.00 92.81 124 ARG A N 1
ATOM 988 C CA . ARG A 1 124 ? 4.469 -4.894 -10.137 1.00 92.81 124 ARG A CA 1
ATOM 989 C C . ARG A 1 124 ? 4.039 -3.496 -9.694 1.00 92.81 124 ARG A C 1
ATOM 991 O O . ARG A 1 124 ? 4.148 -2.575 -10.489 1.00 92.81 124 ARG A O 1
ATOM 998 N N . VAL A 1 125 ? 3.676 -3.314 -8.421 1.00 93.06 125 VAL A N 1
ATOM 999 C CA . VAL A 1 125 ? 3.395 -1.987 -7.837 1.00 93.06 125 VAL A CA 1
ATOM 1000 C C . VAL A 1 125 ? 4.628 -1.085 -7.896 1.00 93.06 125 VAL A C 1
ATOM 1002 O O . VAL A 1 125 ? 4.547 0.048 -8.368 1.00 93.06 125 VAL A O 1
ATOM 1005 N N . SER A 1 126 ? 5.786 -1.605 -7.478 1.00 91.56 126 SER A N 1
ATOM 1006 C CA . SER A 1 126 ? 7.068 -0.890 -7.539 1.00 91.56 126 SER A CA 1
ATOM 1007 C C . SER A 1 126 ? 7.403 -0.430 -8.963 1.00 91.56 126 SER A C 1
ATOM 1009 O O . SER A 1 126 ? 7.704 0.741 -9.193 1.00 91.56 126 SER A O 1
ATOM 1011 N N . VAL A 1 127 ? 7.288 -1.339 -9.935 1.00 91.31 127 VAL A N 1
ATOM 1012 C CA . VAL A 1 127 ? 7.521 -1.062 -11.356 1.00 91.31 127 VAL A CA 1
ATOM 1013 C C . VAL A 1 127 ? 6.509 -0.058 -11.907 1.00 91.31 127 VAL A C 1
ATOM 1015 O O . VAL A 1 127 ? 6.915 0.896 -12.562 1.00 91.31 127 VAL A O 1
ATOM 1018 N N . ALA A 1 128 ? 5.217 -0.216 -11.617 1.00 91.81 128 ALA A N 1
ATOM 1019 C CA . ALA A 1 128 ? 4.175 0.698 -12.082 1.00 91.81 128 ALA A CA 1
ATOM 1020 C C . ALA A 1 128 ? 4.411 2.132 -11.581 1.00 91.81 128 ALA A C 1
ATOM 1022 O O . ALA A 1 128 ? 4.322 3.078 -12.362 1.00 91.81 128 ALA A O 1
ATOM 1023 N N . ARG A 1 129 ? 4.807 2.298 -10.311 1.00 91.00 129 ARG A N 1
ATOM 1024 C CA . ARG A 1 129 ? 5.200 3.609 -9.770 1.00 91.00 129 ARG A CA 1
ATOM 1025 C C . ARG A 1 129 ? 6.460 4.156 -10.439 1.00 91.00 129 ARG A C 1
ATOM 1027 O O . ARG A 1 129 ? 6.499 5.336 -10.770 1.00 91.00 129 ARG A O 1
ATOM 1034 N N . GLN A 1 130 ? 7.467 3.315 -10.683 1.00 89.00 130 GLN A N 1
ATOM 1035 C CA . GLN A 1 130 ? 8.696 3.719 -11.379 1.00 89.00 130 GLN A CA 1
ATOM 1036 C C . GLN A 1 130 ? 8.436 4.149 -12.834 1.00 89.00 130 GLN A C 1
ATOM 1038 O O . GLN A 1 130 ? 9.132 5.022 -13.349 1.00 89.00 130 GLN A O 1
ATOM 1043 N N . MET A 1 131 ? 7.426 3.566 -13.485 1.00 88.19 131 MET A N 1
ATOM 1044 C CA . MET A 1 131 ? 6.954 3.959 -14.817 1.00 88.19 131 MET A CA 1
ATOM 1045 C C . MET A 1 131 ? 6.138 5.259 -14.817 1.00 88.19 131 MET A C 1
ATOM 1047 O O . MET A 1 131 ? 5.870 5.795 -15.889 1.00 88.19 131 MET A O 1
ATOM 1051 N N . GLY A 1 132 ? 5.758 5.775 -13.644 1.00 89.31 132 GLY A N 1
ATOM 1052 C CA . GLY A 1 132 ? 4.923 6.968 -13.515 1.00 89.31 132 GLY A CA 1
ATOM 1053 C C . GLY A 1 132 ? 3.427 6.709 -13.705 1.00 89.31 132 GLY A C 1
ATOM 1054 O O . GLY A 1 132 ? 2.680 7.656 -13.940 1.00 89.31 132 GLY A O 1
ATOM 1055 N N . ASN A 1 133 ? 2.971 5.456 -13.606 1.00 91.81 133 ASN A N 1
ATOM 1056 C CA . ASN A 1 133 ? 1.546 5.145 -13.677 1.00 91.81 133 ASN A CA 1
ATOM 1057 C C . ASN A 1 133 ? 0.808 5.744 -12.467 1.00 91.81 133 ASN A C 1
ATOM 1059 O O . ASN A 1 133 ? 1.363 5.850 -11.371 1.00 91.81 133 ASN A O 1
ATOM 1063 N N . THR A 1 134 ? -0.469 6.083 -12.647 1.00 93.38 134 THR A N 1
ATOM 1064 C CA . THR A 1 134 ? -1.346 6.585 -11.573 1.00 93.38 134 THR A CA 1
ATOM 1065 C C . THR A 1 134 ? -2.246 5.500 -10.980 1.00 93.38 134 THR A C 1
ATOM 1067 O O . THR A 1 134 ? -2.652 5.614 -9.826 1.00 93.38 134 THR A O 1
ATOM 1070 N N . ALA A 1 135 ? -2.516 4.434 -11.735 1.00 94.88 135 ALA A N 1
ATOM 1071 C CA . ALA A 1 135 ? -3.363 3.313 -11.341 1.00 94.88 135 ALA A CA 1
ATOM 1072 C C . ALA A 1 135 ? -2.768 1.965 -11.788 1.00 94.88 135 ALA A C 1
ATOM 1074 O O . ALA A 1 135 ? -1.837 1.921 -12.602 1.00 94.88 135 ALA A O 1
ATOM 1075 N N . ILE A 1 136 ? -3.288 0.873 -11.228 1.00 94.94 136 ILE A N 1
ATOM 1076 C CA . ILE A 1 136 ? -2.922 -0.506 -11.569 1.00 94.94 136 ILE A CA 1
ATOM 1077 C C . ILE A 1 136 ? -4.138 -1.431 -11.428 1.00 94.94 136 ILE A C 1
ATOM 1079 O O . ILE A 1 136 ? -4.911 -1.293 -10.484 1.00 94.94 136 ILE A O 1
ATOM 1083 N N . GLN A 1 137 ? -4.275 -2.406 -12.329 1.00 95.62 137 GLN A N 1
ATOM 1084 C CA . GLN A 1 137 ? -5.320 -3.425 -12.227 1.00 95.62 137 GLN A CA 1
ATOM 1085 C C . GLN A 1 137 ? -5.086 -4.335 -11.022 1.00 95.62 137 GLN A C 1
ATOM 1087 O O . GLN A 1 137 ? -3.969 -4.818 -10.810 1.00 95.62 137 GLN A O 1
ATOM 1092 N N . ALA A 1 138 ? -6.144 -4.618 -10.270 1.00 96.06 138 ALA A N 1
ATOM 1093 C CA . ALA A 1 138 ? -6.099 -5.461 -9.089 1.00 96.06 138 ALA A CA 1
ATOM 1094 C C . ALA A 1 138 ? -7.355 -6.328 -8.939 1.00 96.06 138 ALA A C 1
ATOM 1096 O O . ALA A 1 138 ? -8.467 -5.874 -9.195 1.00 96.06 138 ALA A O 1
ATOM 1097 N N . TYR A 1 139 ? -7.179 -7.557 -8.460 1.00 95.25 139 TYR A N 1
ATOM 1098 C CA . TYR A 1 139 ? -8.243 -8.332 -7.838 1.00 95.25 139 TYR A CA 1
ATOM 1099 C C . TYR A 1 139 ? -8.392 -7.878 -6.386 1.00 95.25 139 TYR A C 1
ATOM 1101 O O . TYR A 1 139 ? -7.515 -8.106 -5.548 1.00 95.25 139 TYR A O 1
ATOM 1109 N N . VAL A 1 140 ? -9.502 -7.210 -6.097 1.00 93.94 140 VAL A N 1
ATOM 1110 C CA . VAL A 1 140 ? -9.778 -6.578 -4.810 1.00 93.94 140 VAL A CA 1
ATOM 1111 C C . VAL A 1 140 ? -10.653 -7.492 -3.964 1.00 93.94 140 VAL A C 1
ATOM 1113 O O . VAL A 1 140 ? -11.779 -7.813 -4.336 1.00 93.94 140 VAL A O 1
ATOM 1116 N N . THR A 1 141 ? -10.151 -7.884 -2.795 1.00 87.81 141 THR A N 1
ATOM 1117 C CA . THR A 1 141 ? -10.941 -8.567 -1.761 1.00 87.81 141 THR A CA 1
ATOM 1118 C C . THR A 1 141 ? -11.276 -7.581 -0.647 1.00 87.81 141 THR A C 1
ATOM 1120 O O . THR A 1 141 ? -10.381 -7.069 0.029 1.00 87.81 141 THR A O 1
ATOM 1123 N N . LYS A 1 142 ? -12.566 -7.299 -0.438 1.00 86.88 142 LYS A N 1
ATOM 1124 C CA . LYS A 1 142 ? -13.003 -6.343 0.588 1.00 86.88 142 LYS A CA 1
ATOM 1125 C C . LYS A 1 142 ? -12.931 -6.958 1.981 1.00 86.88 142 LYS A C 1
ATOM 1127 O O . LYS A 1 142 ? -13.428 -8.057 2.231 1.00 86.88 142 LYS A O 1
ATOM 1132 N N . VAL A 1 143 ? -12.363 -6.204 2.910 1.00 80.38 143 VAL A N 1
ATOM 1133 C CA . VAL A 1 143 ? -12.249 -6.574 4.316 1.00 80.38 143 VAL A CA 1
ATOM 1134 C C . VAL A 1 143 ? -12.955 -5.498 5.129 1.00 80.38 143 VAL A C 1
ATOM 1136 O O . VAL A 1 143 ? -12.619 -4.316 5.064 1.00 80.38 143 VAL A O 1
ATOM 1139 N N . VAL A 1 144 ? -13.993 -5.903 5.854 1.00 76.81 144 VAL A N 1
ATOM 1140 C CA . VAL A 1 144 ? -14.862 -4.963 6.570 1.00 76.81 144 VAL A CA 1
ATOM 1141 C C . VAL A 1 144 ? -14.327 -4.749 7.982 1.00 76.81 144 VAL A C 1
ATOM 1143 O O . VAL A 1 144 ? -14.030 -5.716 8.683 1.00 76.81 144 VAL A O 1
ATOM 1146 N N . THR A 1 145 ? -14.248 -3.486 8.393 1.00 77.38 145 THR A N 1
ATOM 1147 C CA . THR A 1 145 ? -13.923 -3.032 9.753 1.00 77.38 145 THR A CA 1
ATOM 1148 C C . THR A 1 145 ? -14.998 -2.049 10.236 1.00 77.38 145 THR A C 1
ATOM 1150 O O . THR A 1 145 ? -15.788 -1.555 9.432 1.00 77.38 145 THR A O 1
ATOM 1153 N N . ARG A 1 146 ? -15.062 -1.790 11.548 1.00 75.88 146 ARG A N 1
ATOM 1154 C CA . ARG A 1 146 ? -16.026 -0.860 12.169 1.00 75.88 146 ARG A CA 1
ATOM 1155 C C . ARG A 1 146 ? -15.584 0.604 12.150 1.00 75.88 146 ARG A C 1
ATOM 1157 O O . ARG A 1 146 ? -16.330 1.459 12.613 1.00 75.88 146 ARG A O 1
ATOM 1164 N N . VAL A 1 147 ? -14.378 0.886 11.665 1.00 78.69 147 VAL A N 1
ATOM 1165 C CA . VAL A 1 147 ? -13.802 2.235 11.636 1.00 78.69 147 VAL A CA 1
ATOM 1166 C C . VAL A 1 147 ? -13.408 2.625 10.220 1.00 78.69 147 VAL A C 1
ATOM 1168 O O . VAL A 1 147 ? -12.904 1.800 9.459 1.00 78.69 147 VAL A O 1
ATOM 1171 N N . ASP A 1 148 ? -13.593 3.898 9.884 1.00 79.31 148 ASP A N 1
ATOM 1172 C CA . ASP A 1 148 ? -13.178 4.426 8.587 1.00 79.31 148 ASP A CA 1
ATOM 1173 C C . ASP A 1 148 ? -11.656 4.564 8.510 1.00 79.31 148 ASP A C 1
ATOM 1175 O O . ASP A 1 148 ? -11.018 5.047 9.455 1.00 79.31 148 ASP A O 1
ATOM 1179 N N . LEU A 1 149 ? -11.098 4.159 7.368 1.00 79.56 149 LEU A N 1
ATOM 1180 C CA . LEU A 1 149 ? -9.670 4.193 7.052 1.00 79.56 149 LEU A CA 1
ATOM 1181 C C . LEU A 1 149 ? -9.466 4.950 5.737 1.00 79.56 149 LEU A C 1
ATOM 1183 O O . LEU A 1 149 ? -9.680 4.354 4.678 1.00 79.56 149 LEU A O 1
ATOM 1187 N N . PRO A 1 150 ? -9.104 6.244 5.792 1.00 79.38 150 PRO A N 1
ATOM 1188 C CA . PRO A 1 150 ? -8.837 7.033 4.597 1.00 79.38 150 PRO A CA 1
ATOM 1189 C C . PRO A 1 150 ? -7.528 6.595 3.930 1.00 79.38 150 PRO A C 1
ATOM 1191 O O . PRO A 1 150 ? -6.628 6.054 4.575 1.00 79.38 150 PRO A O 1
ATOM 1194 N N . SER A 1 151 ? -7.422 6.821 2.621 1.00 76.44 151 SER A N 1
ATOM 1195 C CA . SER A 1 151 ? -6.296 6.330 1.806 1.00 76.44 151 SER A CA 1
ATOM 1196 C C . SER A 1 151 ? -4.921 6.928 2.155 1.00 76.44 151 SER A C 1
ATOM 1198 O O . SER A 1 151 ? -3.893 6.322 1.847 1.00 76.44 151 SER A O 1
ATOM 1200 N N . ASP A 1 152 ? -4.882 8.088 2.809 1.00 75.06 152 ASP A N 1
ATOM 1201 C CA . ASP A 1 152 ? -3.676 8.810 3.226 1.00 75.06 152 ASP A CA 1
ATOM 1202 C C . ASP A 1 152 ? -3.260 8.544 4.684 1.00 75.06 152 ASP A C 1
ATOM 1204 O O . ASP A 1 152 ? -2.312 9.168 5.164 1.00 75.06 152 ASP A O 1
ATOM 1208 N N . ILE A 1 153 ? -3.897 7.571 5.351 1.00 76.19 153 ILE A N 1
ATOM 1209 C CA . ILE A 1 153 ? -3.705 7.297 6.780 1.00 76.19 153 ILE A CA 1
ATOM 1210 C C . ILE A 1 153 ? -2.237 7.099 7.183 1.00 76.19 153 ILE A C 1
ATOM 1212 O O . ILE A 1 153 ? -1.501 6.292 6.608 1.00 76.19 153 ILE A O 1
ATOM 1216 N N . THR A 1 154 ? -1.806 7.808 8.218 1.00 71.81 154 THR A N 1
ATOM 1217 C CA . THR A 1 154 ? -0.464 7.719 8.817 1.00 71.81 154 THR A CA 1
ATOM 1218 C C . THR A 1 154 ? -0.332 6.529 9.788 1.00 71.81 154 THR A C 1
ATOM 1220 O O . THR A 1 154 ? -1.341 5.971 10.222 1.00 71.81 154 THR A O 1
ATOM 1223 N N . PRO A 1 155 ? 0.893 6.089 10.145 1.00 65.12 155 PRO A N 1
ATOM 1224 C CA . PRO A 1 155 ? 1.082 5.033 11.148 1.00 65.12 155 PRO A CA 1
ATOM 1225 C C . PRO A 1 155 ? 0.453 5.378 12.509 1.00 65.12 155 PRO A C 1
ATOM 1227 O O . PRO A 1 155 ? -0.253 4.554 13.087 1.00 65.12 155 PRO A O 1
ATOM 1230 N N . ASP A 1 156 ? 0.607 6.625 12.963 1.00 64.44 156 ASP A N 1
ATOM 1231 C CA . ASP A 1 156 ? 0.006 7.113 14.211 1.00 64.44 156 ASP A CA 1
ATOM 1232 C C . ASP A 1 156 ? -1.528 7.028 14.181 1.00 64.44 156 ASP A C 1
ATOM 1234 O O . ASP A 1 156 ? -2.165 6.583 15.139 1.00 64.44 156 ASP A O 1
ATOM 1238 N N . GLU A 1 157 ? -2.148 7.401 13.060 1.00 74.00 157 GLU A N 1
ATOM 1239 C CA . GLU A 1 157 ? -3.596 7.269 12.881 1.00 74.00 157 GLU A CA 1
ATOM 1240 C C . GLU A 1 157 ? -4.040 5.804 12.830 1.00 74.00 157 GLU A C 1
ATOM 1242 O O . GLU A 1 157 ? -5.119 5.479 13.329 1.00 74.00 157 GLU A O 1
ATOM 1247 N N . LEU A 1 158 ? -3.219 4.896 12.293 1.00 71.56 158 LEU A N 1
ATOM 1248 C CA . LEU A 1 158 ? -3.502 3.462 12.334 1.00 71.56 158 LEU A CA 1
ATOM 1249 C C . LEU A 1 158 ? -3.563 2.949 13.783 1.00 71.56 158 LEU A C 1
ATOM 1251 O O . LEU A 1 158 ? -4.479 2.197 14.128 1.00 71.56 158 LEU A O 1
ATOM 1255 N N . ILE A 1 159 ? -2.639 3.395 14.643 1.00 67.38 159 ILE A N 1
ATOM 1256 C CA . ILE A 1 159 ? -2.640 3.068 16.078 1.00 67.38 159 ILE A CA 1
ATOM 1257 C C . ILE A 1 159 ? -3.938 3.562 16.729 1.00 67.38 159 ILE A C 1
ATOM 1259 O O . ILE A 1 159 ? -4.614 2.794 17.416 1.00 67.38 159 ILE A O 1
ATOM 1263 N N . ILE A 1 160 ? -4.350 4.802 16.449 1.00 78.12 160 ILE A N 1
ATOM 1264 C CA . ILE A 1 160 ? -5.612 5.366 16.957 1.00 78.12 160 ILE A CA 1
ATOM 1265 C C . ILE A 1 160 ? -6.820 4.531 16.500 1.00 78.12 160 ILE A C 1
ATOM 1267 O O . ILE A 1 160 ? -7.715 4.239 17.295 1.00 78.12 160 ILE A O 1
ATOM 1271 N N . LYS A 1 161 ? -6.860 4.110 15.230 1.00 81.69 161 LYS A N 1
ATOM 1272 C CA . LYS A 1 161 ? -7.957 3.299 14.672 1.00 81.69 161 LYS A CA 1
ATOM 1273 C C . LYS A 1 161 ? -8.006 1.891 15.269 1.00 81.69 161 LYS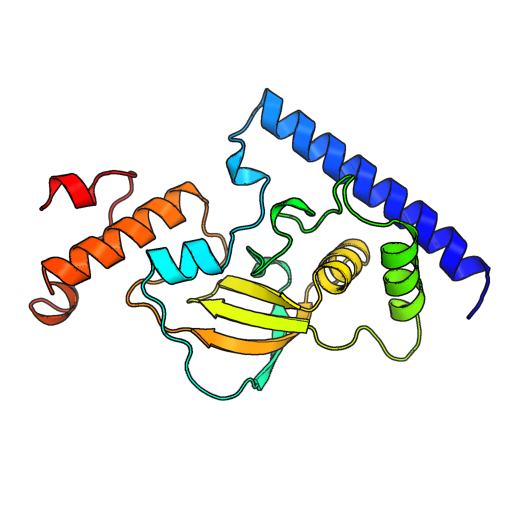 A C 1
ATOM 1275 O O . LYS A 1 161 ? -9.091 1.390 15.556 1.00 81.69 161 LYS A O 1
ATOM 1280 N N . SER A 1 162 ? -6.849 1.279 15.514 1.00 73.69 162 SER A N 1
ATOM 1281 C CA . SER A 1 162 ? -6.709 0.010 16.244 1.00 73.69 162 SER A CA 1
ATOM 1282 C C . SER A 1 162 ? -7.275 0.102 17.664 1.00 73.69 162 SER A C 1
ATOM 1284 O O . SER A 1 162 ? -8.052 -0.750 18.104 1.00 73.69 162 SER A O 1
ATOM 1286 N N . GLU A 1 163 ? -6.937 1.171 18.385 1.00 78.12 163 GLU A N 1
ATOM 1287 C CA . GLU A 1 163 ? -7.473 1.436 19.718 1.00 78.12 163 GLU A CA 1
ATOM 1288 C C . GLU A 1 163 ? -8.987 1.689 19.696 1.00 78.12 163 GLU A C 1
ATOM 1290 O O . GLU A 1 163 ? -9.707 1.154 20.542 1.00 78.12 163 GLU A O 1
ATOM 1295 N N . GLN A 1 164 ? -9.478 2.438 18.702 1.00 84.06 164 GLN A N 1
ATOM 1296 C CA . GLN A 1 164 ? -10.904 2.703 18.511 1.00 84.06 164 GLN A CA 1
ATOM 1297 C C . GLN A 1 164 ? -11.699 1.408 18.330 1.00 84.06 164 GLN A C 1
ATOM 1299 O O . GLN A 1 164 ? -12.750 1.246 18.948 1.00 84.06 164 GLN A O 1
ATOM 1304 N N . VAL A 1 165 ? -11.204 0.466 17.520 1.00 83.12 165 VAL A N 1
ATOM 1305 C CA . VAL A 1 165 ? -11.866 -0.834 17.331 1.00 83.12 165 VAL A CA 1
ATOM 1306 C C . VAL A 1 165 ? -12.005 -1.569 18.664 1.00 83.12 165 VAL A C 1
ATOM 1308 O O . VAL A 1 165 ? -13.113 -1.968 19.022 1.00 83.12 165 VAL A O 1
ATOM 1311 N N . LYS A 1 166 ? -10.924 -1.665 19.450 1.00 79.56 166 LYS A N 1
ATOM 1312 C CA . LYS A 1 166 ? -10.953 -2.314 20.775 1.00 79.56 166 LYS A CA 1
ATOM 1313 C C . LYS A 1 166 ? -11.931 -1.631 21.732 1.00 79.56 166 LYS A C 1
ATOM 1315 O O . LYS A 1 166 ? -12.669 -2.304 22.449 1.00 79.56 166 LYS A O 1
ATOM 1320 N N . PHE A 1 167 ? -11.960 -0.301 21.731 1.00 86.44 167 PHE A N 1
ATOM 1321 C CA . PHE A 1 167 ? -12.895 0.480 22.534 1.00 86.44 167 PHE A CA 1
ATOM 1322 C C . PHE A 1 167 ? -14.351 0.206 22.153 1.00 86.44 167 PHE A C 1
ATOM 1324 O O . PHE A 1 167 ? -15.185 -0.028 23.029 1.00 86.44 167 PHE A O 1
ATOM 1331 N N . LEU A 1 168 ? -14.667 0.177 20.857 1.00 86.50 168 LEU A N 1
ATOM 1332 C CA . LEU A 1 168 ? -16.008 -0.147 20.368 1.00 86.50 168 LEU A CA 1
ATOM 1333 C C . LEU A 1 168 ? -16.396 -1.594 20.676 1.00 86.50 168 LEU A C 1
ATOM 1335 O O . LEU A 1 168 ? -17.559 -1.872 20.960 1.00 86.50 168 LEU A O 1
ATOM 1339 N N . ASP A 1 169 ? -15.446 -2.528 20.690 1.00 84.38 169 ASP A N 1
ATOM 1340 C CA . ASP A 1 169 ? -15.746 -3.903 21.079 1.00 84.38 169 ASP A CA 1
ATOM 1341 C C . ASP A 1 169 ? -16.157 -4.049 22.532 1.00 84.38 169 ASP A C 1
ATOM 1343 O O . ASP A 1 169 ? -17.047 -4.856 22.812 1.00 84.38 169 ASP A O 1
ATOM 1347 N N . ILE A 1 170 ? -15.539 -3.280 23.425 1.00 86.75 170 ILE A N 1
ATOM 1348 C CA . ILE A 1 170 ? -15.850 -3.304 24.853 1.00 86.75 170 ILE A CA 1
ATOM 1349 C C . ILE A 1 170 ? -17.138 -2.525 25.124 1.00 86.75 170 ILE A C 1
ATOM 1351 O O . ILE A 1 170 ? -18.039 -3.026 25.792 1.00 86.75 170 ILE A O 1
ATOM 1355 N N . THR A 1 171 ? -17.243 -1.310 24.588 1.00 89.69 171 THR A N 1
ATOM 1356 C CA . THR A 1 171 ? -18.311 -0.370 24.954 1.00 89.69 171 THR A CA 1
ATOM 1357 C C . THR A 1 171 ? -19.588 -0.535 24.138 1.00 89.69 171 THR A C 1
ATOM 1359 O O . THR A 1 171 ? -20.652 -0.121 24.592 1.00 89.69 171 THR A O 1
ATOM 1362 N N . LYS A 1 172 ? -19.500 -1.112 22.930 1.00 88.81 172 LYS A N 1
ATOM 1363 C CA . LYS A 1 172 ? -20.599 -1.204 21.951 1.00 88.81 172 LYS A CA 1
ATOM 1364 C C . LYS A 1 172 ? -21.261 0.143 21.644 1.00 88.81 172 LYS A C 1
ATOM 1366 O O . LYS A 1 172 ? -22.425 0.184 21.247 1.00 88.81 172 LYS A O 1
ATOM 1371 N N . LEU A 1 173 ? -20.558 1.262 21.846 1.00 86.38 173 LEU A N 1
ATOM 1372 C CA . LEU A 1 173 ? -21.138 2.602 21.699 1.00 86.38 173 LEU A CA 1
ATOM 1373 C C . LEU A 1 173 ? -21.563 2.917 20.262 1.00 86.38 173 LEU A C 1
ATOM 1375 O O . LEU A 1 173 ? -22.513 3.671 20.069 1.00 86.38 173 LEU A O 1
ATOM 1379 N N . ASP A 1 174 ? -20.934 2.283 19.276 1.00 84.38 174 ASP A N 1
ATOM 1380 C CA . ASP A 1 174 ? -21.350 2.302 17.872 1.00 84.38 174 ASP A CA 1
ATOM 1381 C C . ASP A 1 174 ? -22.778 1.764 17.673 1.00 84.38 174 ASP A C 1
ATOM 1383 O O . ASP A 1 174 ? -23.507 2.244 16.807 1.00 84.38 174 ASP A O 1
ATOM 1387 N N . GLN A 1 175 ? -23.198 0.807 18.504 1.00 85.38 175 GLN A N 1
ATOM 1388 C CA . GLN A 1 175 ? -24.524 0.185 18.454 1.00 85.38 175 GLN A CA 1
ATOM 1389 C C . GLN A 1 175 ? -25.507 0.846 19.421 1.00 85.38 175 GLN A C 1
ATOM 1391 O O . GLN A 1 175 ? -26.674 1.040 19.087 1.00 85.38 175 GLN A O 1
ATOM 1396 N N . LEU A 1 176 ? -25.041 1.185 20.625 1.00 86.81 176 LEU A N 1
ATOM 1397 C CA . LEU A 1 176 ? -25.872 1.751 21.689 1.00 86.81 176 LEU A CA 1
ATOM 1398 C C . LEU A 1 176 ? -26.199 3.228 21.452 1.00 86.81 176 LEU A C 1
ATOM 1400 O O . LEU A 1 176 ? -27.263 3.692 21.860 1.00 86.81 176 LEU A O 1
ATOM 1404 N N . LYS A 1 177 ? -25.295 3.975 20.807 1.00 85.38 177 LYS A N 1
ATOM 1405 C CA . LYS A 1 177 ? -25.475 5.399 20.518 1.00 85.38 177 LYS A CA 1
ATOM 1406 C C . LYS A 1 177 ? -24.939 5.760 19.122 1.00 85.38 177 LYS A C 1
ATOM 1408 O O . LYS A 1 177 ? -23.951 6.500 19.009 1.00 85.38 177 LYS A O 1
ATOM 1413 N N . PRO A 1 178 ? -25.597 5.261 18.059 1.00 81.25 178 PRO A N 1
ATOM 1414 C CA . PRO A 1 178 ? -25.177 5.504 16.685 1.00 81.25 178 PRO A CA 1
ATOM 1415 C C . PRO A 1 178 ? -25.140 7.008 16.374 1.00 81.25 178 PRO A C 1
ATOM 1417 O O . PRO A 1 178 ? -25.997 7.768 16.824 1.00 81.25 178 PRO A O 1
ATOM 1420 N N . GLY A 1 179 ? -24.129 7.438 15.616 1.00 75.69 179 GLY A N 1
ATOM 1421 C CA . GLY A 1 179 ? -23.916 8.847 15.254 1.00 75.69 179 GLY A CA 1
ATOM 1422 C C . GLY A 1 179 ? -23.157 9.681 16.292 1.00 75.69 179 GLY A C 1
ATOM 1423 O O . GLY A 1 179 ? -22.999 10.884 16.098 1.00 75.69 179 GLY A O 1
ATOM 1424 N N . SER A 1 180 ? -22.677 9.075 17.382 1.00 80.56 180 SER A N 1
ATOM 1425 C CA . SER A 1 180 ? -21.764 9.755 18.307 1.00 80.56 180 SER A CA 1
ATOM 1426 C C . SER A 1 180 ? -20.396 9.943 17.658 1.00 80.56 180 SER A C 1
ATOM 1428 O O . SER A 1 180 ? -19.807 8.976 17.176 1.00 80.56 180 SER A O 1
ATOM 1430 N N . ASP A 1 181 ? -19.875 11.168 17.688 1.00 81.62 181 ASP A N 1
ATOM 1431 C CA . ASP A 1 181 ? -18.482 11.420 17.336 1.00 81.62 181 ASP A CA 1
ATOM 1432 C C . ASP A 1 181 ? -17.586 10.892 18.462 1.00 81.62 181 ASP A C 1
ATOM 1434 O O . ASP A 1 181 ? -17.573 11.420 19.575 1.00 81.62 181 ASP A O 1
ATOM 1438 N N . LEU A 1 182 ? -16.902 9.787 18.176 1.00 82.06 182 LEU A N 1
ATOM 1439 C CA . LEU A 1 182 ? -15.965 9.139 19.087 1.00 82.06 182 LEU A CA 1
ATOM 1440 C C . LEU A 1 182 ? -14.516 9.407 18.678 1.00 82.06 182 LEU A C 1
ATOM 1442 O O . LEU A 1 182 ? -13.633 8.726 19.179 1.00 82.06 182 LEU A O 1
ATOM 1446 N N . THR A 1 183 ? -14.258 10.344 17.760 1.00 83.88 183 THR A N 1
ATOM 1447 C CA . THR A 1 183 ? -12.917 10.574 17.218 1.00 83.88 183 THR A CA 1
ATOM 1448 C C . THR A 1 183 ? -11.930 11.047 18.284 1.00 83.88 183 THR A C 1
ATOM 1450 O O . THR A 1 183 ? -12.237 11.834 19.180 1.00 83.88 183 THR A O 1
ATOM 1453 N N . THR A 1 184 ? -10.698 10.557 18.175 1.00 83.06 184 THR A N 1
ATOM 1454 C CA . THR A 1 184 ? -9.569 10.992 18.996 1.00 83.06 184 THR A CA 1
ATOM 1455 C C . THR A 1 184 ? -8.384 11.290 18.084 1.00 83.06 184 THR A C 1
ATOM 1457 O O . THR A 1 184 ? -8.288 10.766 16.976 1.00 83.06 184 THR A O 1
ATOM 1460 N N . THR A 1 185 ? -7.495 12.176 18.531 1.00 82.38 185 THR A N 1
ATOM 1461 C CA . THR A 1 185 ? -6.354 12.668 17.736 1.00 82.38 185 THR A CA 1
ATOM 1462 C C . THR A 1 185 ? -5.004 12.250 18.306 1.00 82.38 185 THR A C 1
ATOM 1464 O O . THR A 1 185 ? -3.965 12.661 17.798 1.00 82.38 185 THR A O 1
ATOM 1467 N N . LYS A 1 186 ? -5.001 11.468 19.391 1.00 82.75 186 LYS A N 1
ATOM 1468 C CA . LYS A 1 186 ? -3.788 11.063 20.101 1.00 82.75 186 LYS A CA 1
ATOM 1469 C C . LYS A 1 186 ? -3.781 9.554 20.325 1.00 82.75 186 LYS A C 1
ATOM 1471 O O . LYS A 1 186 ? -4.765 9.048 20.875 1.00 82.75 186 LYS A O 1
ATOM 1476 N N . PRO A 1 187 ? -2.681 8.859 19.984 1.00 78.38 187 PRO A N 1
ATOM 1477 C CA . PRO A 1 187 ? -2.464 7.490 20.433 1.00 78.38 187 PRO A CA 1
ATOM 1478 C C . PRO A 1 187 ? -2.574 7.395 21.961 1.00 78.38 187 PRO A C 1
ATOM 1480 O O . PRO A 1 187 ? -2.155 8.307 22.681 1.00 78.38 187 PRO A O 1
ATOM 1483 N N . GLY A 1 188 ? -3.160 6.312 22.465 1.00 78.00 188 GLY A N 1
ATOM 1484 C CA . GLY A 1 188 ? -3.374 6.070 23.889 1.00 78.00 188 GLY A CA 1
ATOM 1485 C C . GLY A 1 188 ? -4.623 6.727 24.480 1.00 78.00 188 GLY A C 1
ATOM 1486 O O . GLY A 1 188 ? -4.888 6.534 25.665 1.00 78.00 188 GLY A O 1
ATOM 1487 N N . ALA A 1 189 ? -5.423 7.465 23.703 1.00 83.88 189 ALA A N 1
ATOM 1488 C CA . ALA A 1 189 ? -6.613 8.138 24.226 1.00 83.88 189 ALA A CA 1
ATOM 1489 C C . ALA A 1 189 ? -7.733 7.154 24.602 1.00 83.88 189 ALA A C 1
ATOM 1491 O O . ALA A 1 189 ? -8.267 7.239 25.706 1.00 83.88 189 ALA A O 1
ATOM 1492 N N . TYR A 1 190 ? -8.073 6.187 23.745 1.00 84.75 190 TYR A N 1
ATOM 1493 C CA . TYR A 1 190 ? -9.170 5.257 24.047 1.00 84.75 190 TYR A CA 1
ATOM 1494 C C . TYR A 1 190 ? -8.906 4.336 25.245 1.00 84.75 190 TYR A C 1
ATOM 1496 O O . TYR A 1 190 ? -9.838 4.131 26.019 1.00 84.75 190 TYR A O 1
ATOM 1504 N N . PRO A 1 191 ? -7.681 3.816 25.468 1.00 82.88 191 PRO A N 1
ATOM 1505 C CA . PRO A 1 191 ? -7.361 3.082 26.690 1.00 82.88 191 PRO A CA 1
ATOM 1506 C C . PRO A 1 191 ? -7.651 3.847 27.988 1.00 82.88 191 PRO A C 1
ATOM 1508 O O . PRO A 1 191 ? -7.945 3.213 28.991 1.00 82.88 191 PRO A O 1
ATOM 1511 N N . THR A 1 192 ? -7.590 5.185 27.985 1.00 87.06 192 THR A N 1
ATOM 1512 C CA . THR A 1 192 ? -7.916 6.006 29.172 1.00 87.06 192 THR A CA 1
ATOM 1513 C C . THR A 1 192 ? -9.414 6.215 29.401 1.00 87.06 192 THR A C 1
ATOM 1515 O O . THR A 1 192 ? -9.804 6.714 30.453 1.00 87.06 192 THR A O 1
ATOM 1518 N N . LEU A 1 193 ? -10.246 5.868 28.414 1.00 84.94 193 LEU A N 1
ATOM 1519 C CA . LEU A 1 193 ? -11.704 6.020 28.448 1.00 84.94 193 LEU A CA 1
ATOM 1520 C C . LEU A 1 193 ? -12.430 4.719 28.834 1.00 84.94 193 LEU A C 1
ATOM 1522 O O . LEU A 1 193 ? -13.662 4.694 28.833 1.00 84.94 193 LEU A O 1
ATOM 1526 N N . LEU A 1 194 ? -11.674 3.654 29.110 1.00 79.06 194 LEU A N 1
ATOM 1527 C CA . LEU A 1 194 ? -12.147 2.353 29.589 1.00 79.06 194 LEU A CA 1
ATOM 1528 C C . LEU A 1 194 ? -11.939 2.243 31.101 1.00 79.06 194 LEU A C 1
ATOM 1530 O O . LEU A 1 194 ? -12.843 1.681 31.758 1.00 79.06 194 LEU A O 1
#

Sequence (194 aa):
MFKGDYIKALDDYRKARRSAAVQELLARLFGNPEDIELLSYDEVRQQLQAVEKSAAHLEDIPLNAIGGSVGRYHDFTRKFLPKSSIDERRWARVMATSQGLSGLPPIDVYQIGEVYFVKDGNHRVSVARQMGNTAIQAYVTKVVTRVDLPSDITPDELIIKSEQVKFLDITKLDQLKPGSDLTTTKPGAYPTLL

Radius of gyration: 18.76 Å; chains: 1; bounding box: 46×28×56 Å

Secondary structure (DSSP, 8-state):
--HHHHHHHHHHHHHHHHHHHHHHHHHHHHS-GGGSBPEEHHHHHHHTT-EEEEEEEEEEEEGGGEEEESS-GGGBBTT--B-TTS-HHHHHHHHHHHTSTT-PPPEEEEEETTEEEEEE-HHHHHHHHHTT-SEEEEEEEEEE-SS---TT--HHHHHHHHHHHHHHHHH-HHHHSTT-----SSTTTGGGG-

pLDDT: mean 80.49, std 9.82, range [52.91, 96.06]

Foldseek 3Di:
DDPVLLVVLLVLLVVLQVVLVVVCVCCVVPHDPQQWWADAPVCLCVLQVWAWDDFWDKDWAFLLLARHANPCRVQATSQLRGYPVDDSSVLSVQLSVCPDPPHHDAFEWEDEASHTYGHGDSSVSNNCVSVVHGIGIYRYTYIYGPDHDHSNDGPQNSLQSSLVSVLCVVPVCCPVPPPDDPDDDGRPPSVVVD